Protein AF-A0A4S4D7Z2-F1 (afdb_monomer)

pLDDT: mean 71.93, std 27.04, range [23.89, 98.44]

Mean predicted aligned error: 14.58 Å

Secondary structure (DSSP, 8-state):
------PPSS----TT----SSPPPPHHHHHHHHHHHHH---HHHHT--EEEEEEEEETTEEEEEEEEEEEEEEEETTEEEEEEES-SSTT-----------PPP------------------------------PPP----------SS-SSSSSS-----------SEEEEEEEHHHHTTS-HHHHTT-EESHHHHHTT-SB-TTS-HHHHHHHHHHHTTEEEEEEES--GGGT-SS--SSPEEEE---SSGGGSPPHHHHHHHHHHHT--HHHHHHHTTTSPPPS---TTTTTHHHHS---B---------S-PPP-

Structure (mmCIF, N/CA/C/O backbone):
data_AF-A0A4S4D7Z2-F1
#
_entry.id   AF-A0A4S4D7Z2-F1
#
loop_
_atom_site.group_PDB
_atom_site.id
_atom_site.type_symbol
_atom_site.label_atom_id
_atom_site.label_alt_id
_atom_site.label_comp_id
_atom_site.label_asym_id
_atom_site.label_entity_id
_atom_site.label_seq_id
_atom_site.pdbx_PDB_ins_code
_atom_site.Cartn_x
_atom_site.Cartn_y
_atom_site.Cartn_z
_atom_site.occupancy
_atom_site.B_iso_or_equiv
_atom_site.auth_seq_id
_atom_site.auth_comp_id
_atom_site.auth_asym_id
_atom_site.auth_atom_id
_atom_site.pdbx_PDB_model_num
ATOM 1 N N . MET A 1 1 ? -48.580 28.062 13.398 1.00 34.03 1 MET A N 1
ATOM 2 C CA . MET A 1 1 ? -47.514 28.427 12.437 1.00 34.03 1 MET A CA 1
ATOM 3 C C . MET A 1 1 ? -46.536 27.268 12.370 1.00 34.03 1 MET A C 1
ATOM 5 O O . MET A 1 1 ? -46.268 26.692 13.417 1.00 34.03 1 MET A O 1
ATOM 9 N N . ALA A 1 2 ? -46.053 26.895 11.185 1.00 29.55 2 ALA A N 1
ATOM 10 C CA . ALA A 1 2 ? -44.984 25.905 11.064 1.00 29.55 2 ALA A CA 1
ATOM 11 C C . ALA A 1 2 ? -43.628 26.585 11.311 1.00 29.55 2 ALA A C 1
ATOM 13 O O . ALA A 1 2 ? -43.420 27.698 10.834 1.00 29.55 2 ALA A O 1
ATOM 14 N N . SER A 1 3 ? -42.723 25.924 12.034 1.00 30.39 3 SER A N 1
ATOM 15 C CA . SER A 1 3 ? -41.314 26.326 12.088 1.00 30.39 3 SER A CA 1
ATOM 16 C C . SER A 1 3 ? -40.544 25.485 11.075 1.00 30.39 3 SER A C 1
ATOM 18 O O . SER A 1 3 ? -40.542 24.257 11.170 1.00 30.39 3 SER A O 1
ATOM 20 N N . SER A 1 4 ? -39.951 26.127 10.072 1.00 31.89 4 SER A N 1
ATOM 21 C CA . SER A 1 4 ? -39.191 25.450 9.023 1.00 31.89 4 SER A CA 1
ATOM 22 C C . SER A 1 4 ? -37.845 24.975 9.568 1.00 31.89 4 SER A C 1
ATOM 24 O O . SER A 1 4 ? -36.960 25.791 9.830 1.00 31.89 4 SER A O 1
ATOM 26 N N . GLY A 1 5 ? -37.675 23.659 9.702 1.00 29.72 5 GLY A N 1
ATOM 27 C CA . GLY A 1 5 ? -36.360 23.062 9.917 1.00 29.72 5 GLY A CA 1
ATOM 28 C C . GLY A 1 5 ? -35.491 23.310 8.687 1.00 29.72 5 GLY A C 1
ATOM 29 O O . GLY A 1 5 ? -35.741 22.725 7.639 1.00 29.72 5 GLY A O 1
ATOM 30 N N . GLY A 1 6 ? -34.514 24.210 8.800 1.00 27.53 6 GLY A N 1
ATOM 31 C CA . GLY A 1 6 ? -33.612 24.534 7.699 1.00 27.53 6 GLY A CA 1
ATOM 32 C C . GLY A 1 6 ? -32.659 23.378 7.418 1.00 27.53 6 GLY A C 1
ATOM 33 O O . GLY A 1 6 ? -31.755 23.116 8.213 1.00 27.53 6 GLY A O 1
ATOM 34 N N . GLU A 1 7 ? -32.846 22.699 6.289 1.00 31.64 7 GLU A N 1
ATOM 35 C CA . GLU A 1 7 ? -31.867 21.744 5.776 1.00 31.64 7 GLU A CA 1
ATOM 36 C C . GLU A 1 7 ? -30.589 22.497 5.388 1.00 31.64 7 GLU A C 1
ATOM 38 O O . GLU A 1 7 ? -30.618 23.421 4.575 1.00 31.64 7 GLU A O 1
ATOM 43 N N . ILE A 1 8 ? -29.457 22.119 5.987 1.00 34.81 8 ILE A N 1
ATOM 44 C CA . ILE A 1 8 ? -28.147 22.672 5.631 1.00 34.81 8 ILE A CA 1
ATOM 45 C C . ILE A 1 8 ? -27.633 21.892 4.408 1.00 34.81 8 ILE A C 1
ATOM 47 O O . ILE A 1 8 ? -27.458 20.674 4.523 1.00 34.81 8 ILE A O 1
ATOM 51 N N . PRO A 1 9 ? -27.376 22.539 3.254 1.00 32.16 9 PRO A N 1
ATOM 52 C CA . PRO A 1 9 ? -26.865 21.848 2.072 1.00 32.16 9 PRO A CA 1
ATOM 53 C C . PRO A 1 9 ? -25.498 21.199 2.331 1.00 32.16 9 PRO A C 1
ATOM 55 O O . PRO A 1 9 ? -24.646 21.795 2.988 1.00 32.16 9 PRO A O 1
ATOM 58 N N . GLY A 1 10 ? -25.277 19.997 1.782 1.00 36.78 10 GLY A N 1
ATOM 59 C CA . GLY A 1 10 ? -23.982 19.297 1.839 1.00 36.78 10 GLY A CA 1
ATOM 60 C C . GLY A 1 10 ? -23.940 17.978 2.626 1.00 36.78 10 GLY A C 1
ATOM 61 O O . GLY A 1 10 ? -22.853 17.514 2.946 1.00 36.78 10 GLY A O 1
ATOM 62 N N . LEU A 1 11 ? -25.086 17.366 2.958 1.00 38.84 11 LEU A N 1
ATOM 63 C CA . LEU A 1 11 ? -25.153 16.069 3.666 1.00 38.84 11 LEU A CA 1
ATOM 64 C C . LEU A 1 11 ? -26.020 15.010 2.954 1.00 38.84 11 LEU A C 1
ATOM 66 O O . LEU A 1 11 ? -26.621 14.150 3.597 1.00 38.84 11 LEU A O 1
ATOM 70 N N . VAL A 1 12 ? -26.059 15.052 1.620 1.00 33.81 12 VAL A N 1
ATOM 71 C CA . VAL A 1 12 ? -26.558 13.944 0.792 1.00 33.81 12 VAL A CA 1
ATOM 72 C C . VAL A 1 12 ? -25.335 13.221 0.215 1.00 33.81 12 VAL A C 1
ATOM 74 O O . VAL A 1 12 ? -24.685 13.797 -0.655 1.00 33.81 12 VAL A O 1
ATOM 77 N N . PRO A 1 13 ? -24.980 12.012 0.691 1.00 39.81 13 PRO A N 1
ATOM 78 C CA . PRO A 1 13 ? -23.882 11.246 0.106 1.00 39.81 13 PRO A CA 1
ATOM 79 C C . PRO A 1 13 ? -24.229 10.831 -1.328 1.00 39.81 13 PRO A C 1
ATOM 81 O O . PRO A 1 13 ? -25.403 10.608 -1.649 1.00 39.81 13 PRO A O 1
ATOM 84 N N . GLU A 1 14 ? -23.218 10.718 -2.194 1.00 38.16 14 GLU A N 1
ATOM 85 C CA . GLU A 1 14 ? -23.441 10.302 -3.579 1.00 38.16 14 GLU A CA 1
ATOM 86 C C . GLU A 1 14 ? -24.080 8.909 -3.672 1.00 38.16 14 GLU A C 1
ATOM 88 O O . GLU A 1 14 ? -23.957 8.047 -2.795 1.00 38.16 14 GLU A O 1
ATOM 93 N N . LYS A 1 15 ? -24.821 8.708 -4.765 1.00 32.44 15 LYS A N 1
ATOM 94 C CA . LYS A 1 15 ? -25.828 7.655 -4.934 1.00 32.44 15 LYS A CA 1
ATOM 95 C C . LYS A 1 15 ? -25.211 6.275 -5.222 1.00 32.44 15 LYS A C 1
ATOM 97 O O . LYS A 1 15 ? -25.488 5.672 -6.257 1.00 32.44 15 LYS A O 1
ATOM 102 N N . GLY A 1 16 ? -24.401 5.770 -4.293 1.00 42.53 16 GLY A N 1
ATOM 103 C CA . GLY A 1 16 ? -23.761 4.456 -4.382 1.00 42.53 16 GLY A CA 1
ATOM 104 C C . GLY A 1 16 ? -22.995 3.987 -3.138 1.00 42.53 16 GLY A C 1
ATOM 105 O O . GLY A 1 16 ? -22.839 2.779 -2.976 1.00 42.53 16 GLY A O 1
ATOM 106 N N . GLU A 1 17 ? -22.542 4.877 -2.246 1.00 50.66 17 GLU A N 1
ATOM 107 C CA . GLU A 1 17 ? -21.678 4.464 -1.126 1.00 50.66 17 GLU A CA 1
ATOM 108 C C . GLU A 1 17 ? -22.428 3.649 -0.038 1.00 50.66 17 GLU A C 1
ATOM 110 O O . GLU A 1 17 ? -23.459 4.095 0.481 1.00 50.66 17 GLU A O 1
ATOM 115 N N . PRO A 1 18 ? -21.932 2.458 0.361 1.00 54.16 18 PRO A N 1
ATOM 116 C CA . PRO A 1 18 ? -22.644 1.543 1.255 1.00 54.16 18 PRO A CA 1
ATOM 117 C C . PRO A 1 18 ? -22.453 1.893 2.744 1.00 54.16 18 PRO A C 1
ATOM 119 O O . PRO A 1 18 ? -21.828 1.143 3.495 1.00 54.16 18 PRO A O 1
ATOM 122 N N . ILE A 1 19 ? -23.039 3.015 3.185 1.00 63.09 19 ILE A N 1
ATOM 123 C CA . ILE A 1 19 ? -22.956 3.545 4.565 1.00 63.09 19 ILE A CA 1
ATOM 124 C C . ILE A 1 19 ? -23.107 2.423 5.621 1.00 63.09 19 ILE A C 1
ATOM 126 O O . ILE A 1 19 ? -24.058 1.631 5.526 1.00 63.09 19 ILE A O 1
ATOM 130 N N . PRO A 1 20 ? -22.251 2.353 6.660 1.00 69.62 20 PRO A N 1
ATOM 131 C CA . PRO A 1 20 ? -22.362 1.354 7.726 1.00 69.62 20 PRO A CA 1
ATOM 132 C C . PRO A 1 20 ? -23.728 1.360 8.441 1.00 69.62 20 PRO A C 1
ATOM 134 O O . PRO A 1 20 ? -24.411 2.387 8.488 1.00 69.62 20 PRO A O 1
ATOM 137 N N . PRO A 1 21 ? -24.194 0.220 8.986 1.00 76.56 21 PRO A N 1
ATOM 138 C CA . PRO A 1 21 ? -25.489 0.142 9.652 1.00 76.56 21 PRO A CA 1
ATOM 139 C C . PRO A 1 21 ? -25.459 0.856 11.012 1.00 76.56 21 PRO A C 1
ATOM 141 O O . PRO A 1 21 ? -24.737 0.453 11.920 1.00 76.56 21 PRO A O 1
ATOM 144 N N . GLY A 1 22 ? -26.296 1.879 11.184 1.00 78.94 22 GLY A N 1
ATOM 145 C CA . GLY A 1 22 ? -26.400 2.624 12.438 1.00 78.94 22 GLY A CA 1
ATOM 146 C C . GLY A 1 22 ? -27.481 3.703 12.407 1.00 78.94 22 GLY A C 1
ATOM 147 O O . GLY A 1 22 ? -28.235 3.825 11.441 1.00 78.94 22 GLY A O 1
ATOM 148 N N . LYS A 1 23 ? -27.550 4.498 13.479 1.00 81.06 23 LYS A N 1
ATOM 149 C CA . LYS A 1 23 ? -28.245 5.795 13.478 1.00 81.06 23 LYS A CA 1
ATOM 150 C C . LYS A 1 23 ? -27.292 6.865 12.933 1.00 81.06 23 LYS A C 1
ATOM 152 O O . LYS A 1 23 ? -26.084 6.747 13.115 1.00 81.06 23 LYS A O 1
ATOM 157 N N . LEU A 1 24 ? -27.829 7.922 12.324 1.00 79.31 24 LEU A N 1
ATOM 158 C CA . LEU A 1 24 ? -27.039 9.111 11.978 1.00 79.31 24 LEU A CA 1
ATOM 159 C C . LEU A 1 24 ? -26.456 9.763 13.245 1.00 79.31 24 LEU A C 1
ATOM 161 O O . LEU A 1 24 ? -27.086 9.726 14.305 1.00 79.31 24 LEU A O 1
ATOM 165 N N . MET A 1 25 ? -25.276 10.384 13.131 1.00 77.69 25 MET A N 1
ATOM 166 C CA . MET A 1 25 ? -24.626 11.064 14.260 1.00 77.69 25 MET A CA 1
ATOM 167 C C . MET A 1 25 ? -25.488 12.217 14.786 1.00 77.69 25 MET A C 1
ATOM 169 O O . MET A 1 25 ? -25.824 13.133 14.026 1.00 77.69 25 MET A O 1
ATOM 173 N N . SER A 1 26 ? -25.808 12.185 16.083 1.00 85.31 26 SER A N 1
ATOM 174 C CA . SER A 1 26 ? -26.599 13.221 16.751 1.00 85.31 26 SER A CA 1
ATOM 175 C C . SER A 1 26 ? -25.852 14.555 16.820 1.00 85.31 26 SER A C 1
ATOM 177 O O . SER A 1 26 ? -24.622 14.613 16.754 1.00 85.31 26 SER A O 1
ATOM 179 N N . THR A 1 27 ? -26.596 15.648 17.000 1.00 86.00 27 THR A N 1
ATOM 180 C CA . THR A 1 27 ? -26.020 16.982 17.240 1.00 86.00 27 THR A CA 1
ATOM 181 C C . THR A 1 27 ? -25.107 16.987 18.468 1.00 86.00 27 THR A C 1
ATOM 183 O O . THR A 1 27 ? -24.053 17.612 18.438 1.00 86.00 27 THR A O 1
ATOM 186 N N . GLU A 1 28 ? -25.470 16.237 19.512 1.00 87.19 28 GLU A N 1
ATOM 187 C CA . GLU A 1 28 ? -24.668 16.052 20.727 1.00 87.19 28 GLU A CA 1
ATOM 188 C C . GLU A 1 28 ? -23.319 15.394 20.414 1.00 87.19 28 GLU A C 1
ATOM 190 O O . GLU A 1 28 ? -22.282 15.928 20.801 1.00 87.19 28 GLU A O 1
ATOM 195 N N . GLN A 1 29 ? -23.311 14.296 19.645 1.00 85.38 29 GLN A N 1
ATOM 196 C CA . GLN A 1 29 ? -22.072 13.626 19.242 1.00 85.38 29 GLN A CA 1
ATOM 197 C C . GLN A 1 29 ? -21.191 14.562 18.406 1.00 85.38 29 GLN A C 1
ATOM 199 O O . GLN A 1 29 ? -20.022 14.736 18.723 1.00 85.38 29 GLN A O 1
ATOM 204 N N . ARG A 1 30 ? -21.767 15.278 17.429 1.00 78.25 30 ARG A N 1
ATOM 205 C CA . ARG A 1 30 ? -21.035 16.276 16.623 1.00 78.25 30 ARG A CA 1
ATOM 206 C C . ARG A 1 30 ? -20.412 17.396 17.471 1.00 78.25 30 ARG A C 1
ATOM 208 O O . ARG A 1 30 ? -19.365 17.925 17.102 1.00 78.25 30 ARG A O 1
ATOM 215 N N . PHE A 1 31 ? -21.042 17.779 18.585 1.00 82.31 31 PHE A N 1
ATOM 216 C CA . PHE A 1 31 ? -20.478 18.737 19.543 1.00 82.31 31 PHE A CA 1
ATOM 217 C C . PHE A 1 31 ? -19.355 18.122 20.390 1.00 82.31 31 PHE A C 1
ATOM 219 O O . PHE A 1 31 ? -18.332 18.776 20.593 1.00 82.31 31 PHE A O 1
ATOM 226 N N . LEU A 1 32 ? -19.510 16.872 20.840 1.00 89.81 32 LEU A N 1
ATOM 227 C CA . LEU A 1 32 ? -18.465 16.130 21.554 1.00 89.81 32 LEU A CA 1
ATOM 228 C C . LEU A 1 32 ? -17.225 15.914 20.677 1.00 89.81 32 LEU A C 1
ATOM 230 O O . LEU A 1 32 ? -16.116 16.177 21.135 1.00 89.81 32 LEU A O 1
ATOM 234 N N . ASP A 1 33 ? -17.406 15.525 19.413 1.00 81.31 33 ASP A N 1
ATOM 235 C CA . ASP A 1 33 ? -16.326 15.288 18.450 1.00 81.31 33 ASP A CA 1
ATOM 236 C C . ASP A 1 33 ? -15.527 16.574 18.185 1.00 81.31 33 ASP A C 1
ATOM 238 O O . ASP A 1 33 ? -14.298 16.571 18.255 1.00 81.31 33 ASP A O 1
ATOM 242 N N . LYS A 1 34 ? -16.213 17.708 17.969 1.00 77.44 34 LYS A N 1
ATOM 243 C CA . LYS A 1 34 ? -15.566 19.026 17.835 1.00 77.44 34 LYS A CA 1
ATOM 244 C C . LYS A 1 34 ? -14.853 19.457 19.118 1.00 77.44 34 LYS A C 1
ATOM 246 O O . LYS A 1 34 ? -13.734 19.959 19.056 1.00 77.44 34 LYS A O 1
ATOM 251 N N . GLY A 1 35 ? -15.464 19.235 20.283 1.00 85.31 35 GLY A N 1
ATOM 252 C CA . GLY A 1 35 ? -14.830 19.501 21.575 1.00 85.31 35 GLY A CA 1
ATOM 253 C C . GLY A 1 35 ? -13.557 18.673 21.773 1.00 85.31 35 GLY A C 1
ATOM 254 O O . GLY A 1 35 ? -12.533 19.205 22.199 1.00 85.31 35 GLY A O 1
ATOM 255 N N . ALA A 1 36 ? -13.587 17.391 21.403 1.00 84.38 36 ALA A N 1
ATOM 256 C CA . ALA A 1 36 ? -12.422 16.517 21.418 1.00 84.38 36 ALA A CA 1
ATOM 257 C C . ALA A 1 36 ? -11.340 17.002 20.439 1.00 84.38 36 ALA A C 1
ATOM 259 O O . ALA A 1 36 ? -10.193 17.141 20.852 1.00 84.38 36 ALA A O 1
ATOM 260 N N . GLN A 1 37 ? -11.700 17.351 19.200 1.00 81.00 37 GLN A N 1
ATOM 261 C CA . GLN A 1 37 ? -10.781 17.900 18.193 1.00 81.00 37 GLN A CA 1
ATOM 262 C C . GLN A 1 37 ? -10.067 19.175 18.677 1.00 81.00 37 GLN A C 1
ATOM 264 O O . GLN A 1 37 ? -8.874 19.335 18.442 1.00 81.00 37 GLN A O 1
ATOM 269 N N . MET A 1 38 ? -10.766 20.062 19.394 1.00 79.19 38 MET A N 1
ATOM 270 C CA . MET A 1 38 ? -10.180 21.292 19.951 1.00 79.19 38 MET A CA 1
ATOM 271 C C . MET A 1 38 ? -9.305 21.061 21.197 1.00 79.19 38 MET A C 1
ATOM 273 O O . MET A 1 38 ? -8.451 21.891 21.502 1.00 79.19 38 MET A O 1
ATOM 277 N N . MET A 1 39 ? -9.516 19.969 21.942 1.00 85.50 39 MET A N 1
ATOM 278 C CA . MET A 1 39 ? -8.790 19.679 23.190 1.00 85.50 39 MET A CA 1
ATOM 279 C C . MET A 1 39 ? -7.657 18.654 23.034 1.00 85.50 39 MET A C 1
ATOM 281 O O . MET A 1 39 ? -6.723 18.642 23.840 1.00 85.50 39 MET A O 1
ATOM 285 N N . GLN A 1 40 ? -7.727 17.765 22.043 1.00 84.81 40 GLN A N 1
ATOM 286 C CA . GLN A 1 40 ? -6.771 16.678 21.854 1.00 84.81 40 GLN A CA 1
ATOM 287 C C . GLN A 1 40 ? -5.661 17.076 20.880 1.00 84.81 40 GLN A C 1
ATOM 289 O O . GLN A 1 40 ? -5.903 17.417 19.732 1.00 84.81 40 GLN A O 1
ATOM 294 N N . SER A 1 41 ? -4.406 16.947 21.316 1.00 81.69 41 SER A N 1
ATOM 295 C CA . SER A 1 41 ? -3.242 17.322 20.492 1.00 81.69 41 SER A CA 1
ATOM 296 C C . SER A 1 41 ? -2.932 16.396 19.299 1.00 81.69 41 SER A C 1
ATOM 298 O O . SER A 1 41 ? -1.989 16.689 18.571 1.00 81.69 41 SER A O 1
ATOM 300 N N . LEU A 1 42 ? -3.659 15.277 19.141 1.00 84.06 42 LEU A N 1
ATOM 301 C CA . LEU A 1 42 ? -3.599 14.287 18.040 1.00 84.06 42 LEU A CA 1
ATOM 302 C C . LEU A 1 42 ? -2.194 13.917 17.502 1.00 84.06 42 LEU A C 1
ATOM 304 O O . LEU A 1 42 ? -2.051 13.506 16.353 1.00 84.06 42 LEU A O 1
ATOM 308 N N . LYS A 1 43 ? -1.149 14.009 18.337 1.00 82.56 43 LYS A N 1
ATOM 309 C CA . LYS A 1 43 ? 0.260 13.992 17.898 1.00 82.56 43 LYS A CA 1
ATOM 310 C C . LYS A 1 43 ? 0.633 12.868 16.919 1.00 82.56 43 LYS A C 1
ATOM 312 O O . LYS A 1 43 ? 1.212 13.209 15.898 1.00 82.56 43 LYS A O 1
ATOM 317 N N . PRO A 1 44 ? 0.290 11.579 17.141 1.00 77.00 44 PRO A N 1
ATOM 318 C CA . PRO A 1 44 ? 0.681 10.512 16.213 1.00 77.00 44 PRO A CA 1
ATOM 319 C C . PRO A 1 44 ? 0.078 10.670 14.811 1.00 77.00 44 PRO A C 1
ATOM 321 O O . PRO A 1 44 ? 0.693 10.269 13.831 1.00 77.00 44 PRO A O 1
ATOM 324 N N . VAL A 1 45 ? -1.110 11.277 14.717 1.00 80.31 45 VAL A N 1
ATOM 325 C CA . VAL A 1 45 ? -1.806 11.545 13.451 1.00 80.31 45 VAL A CA 1
ATOM 326 C C . VAL A 1 45 ? -1.137 12.707 12.712 1.00 80.31 45 VAL A C 1
ATOM 328 O O . VAL A 1 45 ? -0.941 12.642 11.505 1.00 80.31 45 VAL A O 1
ATOM 331 N N . ASN A 1 46 ? -0.687 13.726 13.450 1.00 81.75 46 ASN A N 1
ATOM 332 C CA . ASN A 1 46 ? 0.059 14.864 12.903 1.00 81.75 46 ASN A CA 1
ATOM 333 C C . ASN A 1 46 ? 1.480 14.490 12.421 1.00 81.75 46 ASN A C 1
ATOM 335 O O . ASN A 1 46 ? 2.146 15.310 11.783 1.00 81.75 46 ASN A O 1
ATOM 339 N N . GLU A 1 47 ? 1.961 13.271 12.706 1.00 84.88 47 GLU A N 1
ATOM 340 C CA . GLU A 1 47 ? 3.222 12.744 12.165 1.00 84.88 47 GLU A CA 1
ATOM 341 C C . GLU A 1 47 ? 3.085 12.003 10.824 1.00 84.88 47 GLU A C 1
ATOM 343 O O . GLU A 1 47 ? 4.103 11.648 10.234 1.00 84.88 47 GLU A O 1
ATOM 348 N N . ILE A 1 48 ? 1.870 11.864 10.282 1.00 87.94 48 ILE A N 1
ATOM 349 C CA . ILE A 1 48 ? 1.657 11.470 8.882 1.00 87.94 48 ILE A CA 1
ATOM 350 C C . ILE A 1 48 ? 2.173 12.599 7.978 1.00 87.94 48 ILE A C 1
ATOM 352 O O . ILE A 1 48 ? 1.687 13.728 8.069 1.00 87.94 48 ILE A O 1
ATOM 356 N N . LYS A 1 49 ? 3.163 12.321 7.114 1.00 85.25 49 LYS A N 1
ATOM 357 C CA . LYS A 1 49 ? 3.813 13.346 6.258 1.00 85.25 49 LYS A CA 1
ATOM 358 C C . LYS A 1 49 ? 3.633 13.145 4.755 1.00 85.25 49 LYS A C 1
ATOM 360 O O . LYS A 1 49 ? 3.804 14.102 4.007 1.00 85.25 49 LYS A O 1
ATOM 365 N N . GLN A 1 50 ? 3.334 11.929 4.301 1.00 90.19 50 GLN A N 1
ATOM 366 C CA . GLN A 1 50 ? 3.197 11.611 2.877 1.00 90.19 50 GLN A CA 1
ATOM 367 C C . GLN A 1 50 ? 1.898 10.843 2.620 1.00 90.19 50 GLN A C 1
ATOM 369 O O . GLN A 1 50 ? 1.503 9.984 3.406 1.00 90.19 50 GLN A O 1
ATOM 374 N N . HIS A 1 51 ? 1.265 11.148 1.489 1.00 93.56 51 HIS A N 1
ATOM 375 C CA . HIS A 1 51 ? 0.160 10.392 0.899 1.00 93.56 51 HIS A CA 1
ATOM 376 C C . HIS A 1 51 ? 0.671 9.705 -0.366 1.00 93.56 51 HIS A C 1
ATOM 378 O O . HIS A 1 51 ? 1.356 10.340 -1.170 1.00 93.56 51 HIS A O 1
ATOM 384 N N . VAL A 1 52 ? 0.359 8.422 -0.523 1.00 95.56 52 VAL A N 1
ATOM 385 C CA . VAL A 1 52 ?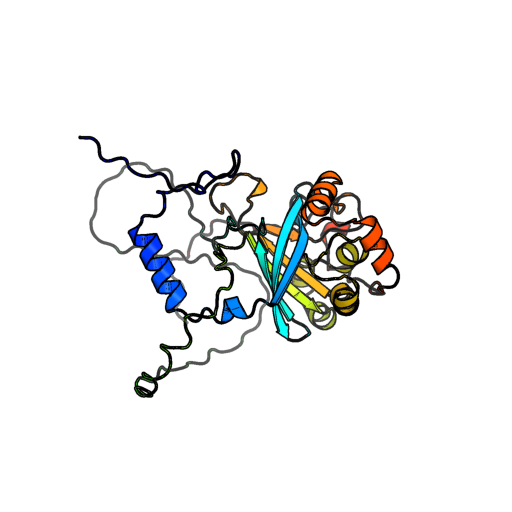 0.644 7.610 -1.712 1.00 95.56 52 VAL A CA 1
ATOM 386 C C . VAL A 1 52 ? -0.669 7.013 -2.201 1.00 95.56 52 VAL A C 1
ATOM 388 O O . VAL A 1 52 ? -1.403 6.413 -1.421 1.00 95.56 52 VAL A O 1
ATOM 391 N N . CYS A 1 53 ? -0.951 7.123 -3.494 1.00 96.19 53 CYS A N 1
ATOM 392 C CA . CYS A 1 53 ? -1.934 6.295 -4.174 1.00 96.19 53 CYS A CA 1
ATOM 393 C C . CYS A 1 53 ? -1.202 5.207 -4.965 1.00 96.19 53 CYS A C 1
ATOM 395 O O . CYS A 1 53 ? -0.324 5.510 -5.770 1.00 96.19 53 CYS A O 1
ATOM 397 N N . THR A 1 54 ? -1.616 3.958 -4.793 1.00 96.00 54 THR A N 1
ATOM 398 C CA . THR A 1 54 ? -1.259 2.842 -5.679 1.00 96.00 54 THR A CA 1
ATOM 399 C C . THR A 1 54 ? -2.445 1.875 -5.776 1.00 96.00 54 THR A C 1
ATOM 401 O O . THR A 1 54 ? -3.556 2.212 -5.353 1.00 96.00 54 THR A O 1
ATOM 404 N N . PHE A 1 55 ? -2.245 0.688 -6.335 1.00 95.56 55 PHE A N 1
ATOM 405 C CA . PHE A 1 55 ? -3.236 -0.381 -6.377 1.00 95.56 55 PHE A CA 1
ATOM 406 C C . PHE A 1 55 ? -2.772 -1.574 -5.547 1.00 95.56 55 PHE A C 1
ATOM 408 O O . PHE A 1 55 ? -1.581 -1.845 -5.485 1.00 95.56 55 PHE A O 1
ATOM 415 N N . ALA A 1 56 ? -3.705 -2.330 -4.976 1.00 94.50 56 ALA A N 1
ATOM 416 C CA . ALA A 1 56 ? -3.403 -3.563 -4.257 1.00 94.50 56 ALA A CA 1
ATOM 417 C C . ALA A 1 56 ? -4.273 -4.724 -4.751 1.00 94.50 56 ALA A C 1
ATOM 419 O O . ALA A 1 56 ? -5.460 -4.554 -5.047 1.00 94.50 56 ALA A O 1
ATOM 420 N N . LEU A 1 57 ? -3.677 -5.914 -4.822 1.00 93.44 57 LEU A N 1
ATOM 421 C CA . LEU A 1 57 ? -4.315 -7.152 -5.256 1.00 93.44 57 LEU A CA 1
ATOM 422 C C . LEU A 1 57 ? -4.522 -8.082 -4.058 1.00 93.44 57 LEU A C 1
ATOM 424 O O . LEU A 1 57 ? -3.631 -8.231 -3.220 1.00 93.44 57 LEU A O 1
ATOM 428 N N . TYR A 1 58 ? -5.670 -8.753 -3.980 1.00 91.50 58 TYR A N 1
ATOM 429 C CA . TYR A 1 58 ? -5.895 -9.759 -2.940 1.00 91.50 58 TYR A CA 1
ATOM 430 C C . TYR A 1 58 ? -5.038 -10.996 -3.204 1.00 91.50 58 TYR A C 1
ATOM 432 O O . TYR A 1 58 ? -5.177 -11.648 -4.236 1.00 91.50 58 TYR A O 1
ATOM 440 N N . SER A 1 59 ? -4.175 -11.372 -2.261 1.00 90.44 59 SER A N 1
ATOM 441 C CA . SER A 1 59 ? -3.241 -12.489 -2.468 1.00 90.44 59 SER A CA 1
ATOM 442 C C . SER A 1 59 ? -3.941 -13.845 -2.676 1.00 90.44 59 SER A C 1
ATOM 444 O O . SER A 1 59 ? -3.401 -14.724 -3.350 1.00 90.44 59 SER A O 1
ATOM 446 N N . GLN A 1 60 ? -5.166 -14.009 -2.161 1.00 86.50 60 GLN A N 1
ATOM 447 C CA . GLN A 1 60 ? -6.015 -15.181 -2.396 1.00 86.50 60 GLN A CA 1
ATOM 448 C C . GLN A 1 60 ? -6.775 -15.168 -3.736 1.00 86.50 60 GLN A C 1
ATOM 450 O O . GLN A 1 60 ? -7.240 -16.217 -4.178 1.00 86.50 60 GLN A O 1
ATOM 455 N N . ASP A 1 61 ? -6.942 -13.994 -4.349 1.00 89.25 61 ASP A N 1
ATOM 456 C CA . ASP A 1 61 ? -7.718 -13.768 -5.571 1.00 89.25 61 ASP A CA 1
ATOM 457 C C . ASP A 1 61 ? -7.208 -12.502 -6.274 1.00 89.25 61 ASP A C 1
ATOM 459 O O . ASP A 1 61 ? -7.753 -11.407 -6.129 1.00 89.25 61 ASP A O 1
ATOM 463 N N . LEU A 1 62 ? -6.150 -12.672 -7.065 1.00 88.94 62 LEU A N 1
ATOM 464 C CA . LEU A 1 62 ? -5.474 -11.587 -7.782 1.00 88.94 62 LEU A CA 1
ATOM 465 C C . LEU A 1 62 ? -6.364 -10.928 -8.856 1.00 88.94 62 LEU A C 1
ATOM 467 O O . LEU A 1 62 ? -5.992 -9.908 -9.437 1.00 88.94 62 LEU A O 1
ATOM 471 N N . THR A 1 63 ? -7.556 -11.477 -9.128 1.00 88.56 63 THR A N 1
ATOM 472 C CA . THR A 1 63 ? -8.534 -10.810 -9.995 1.00 88.56 63 THR A CA 1
ATOM 473 C C . THR A 1 63 ? -9.192 -9.623 -9.293 1.00 88.56 63 THR A C 1
ATOM 475 O O . THR A 1 63 ? -9.612 -8.687 -9.979 1.00 88.56 63 THR A O 1
ATOM 478 N N . ARG A 1 64 ? -9.253 -9.621 -7.953 1.00 90.50 64 ARG A N 1
ATOM 479 C CA . ARG A 1 64 ? -9.744 -8.506 -7.137 1.00 90.50 64 ARG A CA 1
ATOM 480 C C . ARG A 1 64 ? -8.613 -7.510 -6.895 1.00 90.50 64 ARG A C 1
ATOM 482 O O . ARG A 1 64 ? -7.594 -7.837 -6.287 1.00 90.50 64 ARG A O 1
ATOM 489 N N . GLN A 1 65 ? -8.820 -6.293 -7.383 1.00 91.50 65 GLN A N 1
ATOM 490 C CA . GLN A 1 65 ? -7.851 -5.200 -7.380 1.00 91.50 65 GLN A CA 1
ATOM 491 C C . GLN A 1 65 ? -8.552 -3.933 -6.885 1.00 91.50 65 GLN A C 1
ATOM 493 O O . GLN A 1 65 ? -9.675 -3.661 -7.315 1.00 91.50 65 GLN A O 1
ATOM 498 N N . ILE A 1 66 ? -7.905 -3.173 -6.004 1.00 90.81 66 ILE A N 1
ATOM 499 C CA . ILE A 1 66 ? -8.443 -1.936 -5.421 1.00 90.81 66 ILE A CA 1
ATOM 500 C C . ILE A 1 66 ? -7.442 -0.783 -5.550 1.00 90.81 66 ILE A C 1
ATOM 502 O O . ILE A 1 66 ? -6.237 -1.003 -5.484 1.00 90.81 66 ILE A O 1
ATOM 506 N N . GLU A 1 67 ? -7.947 0.438 -5.744 1.00 92.31 67 GLU A N 1
ATOM 507 C CA . GLU A 1 67 ? -7.197 1.691 -5.541 1.00 92.31 67 GLU A CA 1
ATOM 508 C C . GLU A 1 67 ? -6.967 1.856 -4.027 1.00 92.31 67 GLU A C 1
ATOM 510 O O . GLU A 1 67 ? -7.849 1.524 -3.234 1.00 92.31 67 GLU A O 1
ATOM 515 N N . THR A 1 68 ? -5.773 2.286 -3.613 1.00 92.19 68 THR A N 1
ATOM 516 C CA . THR A 1 68 ? -5.362 2.277 -2.198 1.00 92.19 68 THR A CA 1
ATOM 517 C C . THR A 1 68 ? -4.525 3.491 -1.833 1.00 92.19 68 THR A C 1
ATOM 519 O O . THR A 1 68 ? -3.519 3.799 -2.478 1.00 92.19 68 THR A O 1
ATOM 522 N N . HIS A 1 69 ? -4.938 4.164 -0.763 1.00 93.25 69 HIS A N 1
ATOM 523 C CA . HIS A 1 69 ? -4.371 5.423 -0.302 1.00 93.25 69 HIS A CA 1
ATOM 524 C C . HIS A 1 69 ? -3.613 5.210 1.005 1.00 93.25 69 HIS A C 1
ATOM 526 O O . HIS A 1 69 ? -4.205 5.066 2.073 1.00 93.25 69 HIS A O 1
ATOM 532 N N . HIS A 1 70 ? -2.292 5.164 0.911 1.00 93.75 70 HIS A N 1
ATOM 533 C CA . HIS A 1 70 ? -1.395 4.950 2.033 1.00 93.75 70 HIS A CA 1
ATOM 534 C C . HIS A 1 70 ? -1.021 6.313 2.622 1.00 93.75 70 HIS A C 1
ATOM 536 O O . HIS A 1 70 ? -0.589 7.219 1.906 1.00 93.75 70 HIS A O 1
ATOM 542 N N . TYR A 1 71 ? -1.186 6.458 3.933 1.00 92.56 71 TYR A N 1
ATOM 543 C CA . TYR A 1 71 ? -0.806 7.642 4.696 1.00 92.56 71 TYR A CA 1
ATOM 544 C C . TYR A 1 71 ? 0.356 7.270 5.616 1.00 92.56 71 TYR A C 1
ATOM 546 O O . TYR A 1 71 ? 0.202 6.467 6.540 1.00 92.56 71 TYR A O 1
ATOM 554 N N . LEU A 1 72 ? 1.535 7.800 5.286 1.00 92.25 72 LEU A N 1
ATOM 555 C CA . LEU A 1 72 ? 2.836 7.309 5.734 1.00 92.25 72 LEU A CA 1
ATOM 556 C C . LEU A 1 72 ? 3.370 8.112 6.926 1.00 92.25 72 LEU A C 1
ATOM 558 O O . LEU A 1 72 ? 3.512 9.339 6.854 1.00 92.25 72 LEU A O 1
ATOM 562 N N . THR 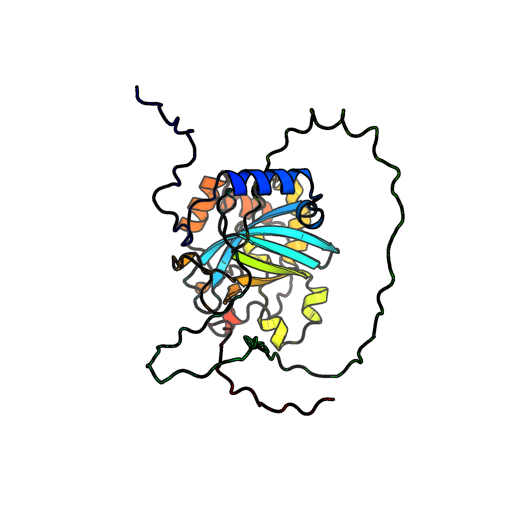A 1 73 ? 3.800 7.384 7.957 1.00 91.12 73 THR A N 1
ATOM 563 C CA . THR A 1 73 ? 4.657 7.878 9.040 1.00 91.12 73 THR A CA 1
ATOM 564 C C . THR A 1 73 ? 5.981 7.111 9.007 1.00 91.12 73 THR A C 1
ATOM 566 O O . THR A 1 73 ? 6.025 5.907 9.270 1.00 91.12 73 THR A O 1
ATOM 569 N N . ARG A 1 74 ? 7.084 7.797 8.685 1.00 92.38 74 ARG A N 1
ATOM 570 C CA . ARG A 1 74 ? 8.437 7.214 8.700 1.00 92.38 74 ARG A CA 1
ATOM 571 C C . ARG A 1 74 ? 8.957 7.155 10.136 1.00 92.38 74 ARG A C 1
ATOM 573 O O . ARG A 1 74 ? 9.065 8.191 10.785 1.00 92.38 74 ARG A O 1
ATOM 580 N N . LEU A 1 75 ? 9.285 5.960 10.630 1.00 92.00 75 LEU A N 1
ATOM 581 C CA . LEU A 1 75 ? 9.800 5.767 11.994 1.00 92.00 75 LEU A CA 1
ATOM 582 C C . LEU A 1 75 ? 11.333 5.853 12.050 1.00 92.00 75 LEU A C 1
ATOM 584 O O . LEU A 1 75 ? 11.897 6.290 13.050 1.00 92.00 75 LEU A O 1
ATOM 588 N N . ASN A 1 76 ? 12.004 5.436 10.977 1.00 93.62 76 ASN A N 1
ATOM 589 C CA . ASN A 1 76 ? 13.430 5.622 10.698 1.00 93.62 76 ASN A CA 1
ATOM 590 C C . ASN A 1 76 ? 13.661 5.407 9.185 1.00 93.62 76 ASN A C 1
ATOM 592 O O . ASN A 1 76 ? 12.698 5.163 8.461 1.00 93.62 76 ASN A O 1
ATOM 596 N N . GLN A 1 77 ? 14.898 5.497 8.682 1.00 92.38 77 GLN A N 1
ATOM 597 C CA . GLN A 1 77 ? 15.148 5.354 7.235 1.00 92.38 77 GLN A CA 1
ATOM 598 C C . GLN A 1 77 ? 14.812 3.973 6.655 1.00 92.38 77 GLN A C 1
ATOM 600 O O . GLN A 1 77 ? 14.582 3.865 5.458 1.00 92.38 77 GLN A O 1
ATOM 605 N N . ASP A 1 78 ? 14.744 2.942 7.493 1.00 96.25 78 ASP A N 1
ATOM 606 C CA . ASP A 1 78 ? 14.514 1.559 7.085 1.00 96.25 78 ASP A CA 1
ATOM 607 C C . ASP A 1 78 ? 13.105 1.050 7.420 1.00 96.25 78 ASP A C 1
ATOM 609 O O . ASP A 1 78 ? 12.819 -0.128 7.207 1.00 96.25 78 ASP A O 1
ATOM 613 N N . PHE A 1 79 ? 12.233 1.899 7.981 1.00 96.62 79 PHE A N 1
ATOM 614 C CA . PHE A 1 79 ? 10.900 1.497 8.427 1.00 96.62 79 PHE A CA 1
ATOM 615 C C . PHE A 1 79 ? 9.868 2.626 8.306 1.00 96.62 79 PHE A C 1
ATOM 617 O O . PHE A 1 79 ? 9.953 3.657 8.987 1.00 96.62 79 PHE A O 1
ATOM 624 N N . ILE A 1 80 ? 8.831 2.382 7.506 1.00 96.75 80 ILE A N 1
ATOM 625 C CA . ILE A 1 80 ? 7.652 3.242 7.358 1.00 96.75 80 ILE A CA 1
ATOM 626 C C . ILE A 1 80 ? 6.417 2.446 7.791 1.00 96.75 80 ILE A C 1
ATOM 628 O O . ILE A 1 80 ? 6.289 1.260 7.485 1.00 96.75 80 ILE A O 1
ATOM 632 N N . GLN A 1 81 ? 5.499 3.102 8.500 1.00 93.25 81 GLN A N 1
ATOM 633 C CA . GLN A 1 81 ? 4.180 2.559 8.809 1.00 93.25 81 GLN A CA 1
ATOM 634 C C . GLN A 1 81 ? 3.106 3.340 8.048 1.00 93.25 81 GLN A C 1
ATOM 636 O O . GLN A 1 81 ? 3.086 4.572 8.079 1.00 93.25 81 GLN A O 1
ATOM 641 N N . CYS A 1 82 ? 2.201 2.613 7.398 1.00 93.44 82 CYS A N 1
ATOM 642 C CA . CYS A 1 82 ? 1.150 3.148 6.542 1.00 93.44 82 CYS A CA 1
ATOM 643 C C . CYS A 1 82 ? -0.231 2.838 7.136 1.00 93.44 82 CYS A C 1
ATOM 645 O O . CYS A 1 82 ? -0.576 1.672 7.348 1.00 93.44 82 CYS A O 1
ATOM 647 N N . ALA A 1 83 ? -1.063 3.861 7.333 1.00 91.44 83 ALA A N 1
ATOM 648 C CA . ALA A 1 83 ? -2.510 3.670 7.440 1.00 91.44 83 ALA A CA 1
ATOM 649 C C . ALA A 1 83 ? -3.099 3.684 6.019 1.00 91.44 83 ALA A C 1
ATOM 651 O O . ALA A 1 83 ? -2.925 4.668 5.303 1.00 91.44 83 ALA A O 1
ATOM 652 N N . VAL A 1 84 ? -3.750 2.599 5.591 1.00 89.38 84 VAL A N 1
ATOM 653 C CA . VAL A 1 84 ? -4.151 2.373 4.186 1.00 89.38 84 VAL A CA 1
ATOM 654 C C . VAL A 1 84 ? -5.659 2.489 4.019 1.00 89.38 84 VAL A C 1
ATOM 656 O O . VAL A 1 84 ? -6.378 1.783 4.712 1.00 89.38 84 VAL A O 1
ATOM 659 N N . TYR A 1 85 ? -6.149 3.338 3.118 1.00 85.88 85 TYR A N 1
ATOM 660 C CA . TYR A 1 85 ? -7.564 3.687 2.925 1.00 85.88 85 TYR A CA 1
ATOM 661 C C . TYR A 1 85 ? -8.055 3.286 1.525 1.00 85.88 85 TYR A C 1
ATOM 663 O O . TYR A 1 85 ? -7.256 3.155 0.598 1.00 85.88 85 TYR A O 1
ATOM 671 N N . ASP A 1 86 ? -9.369 3.116 1.365 1.00 81.44 86 ASP A N 1
ATOM 672 C CA . ASP A 1 86 ? -10.036 2.805 0.089 1.00 81.44 86 ASP A CA 1
ATOM 673 C C . ASP A 1 86 ? -10.387 4.045 -0.755 1.00 81.44 86 ASP A C 1
ATOM 675 O O . ASP A 1 86 ? -10.655 3.937 -1.950 1.00 81.44 86 ASP A O 1
ATOM 679 N N . THR A 1 87 ? -10.376 5.223 -0.133 1.00 79.44 87 THR A N 1
ATOM 680 C CA . THR A 1 87 ? -10.523 6.537 -0.769 1.00 79.44 87 THR A CA 1
ATOM 681 C C . THR A 1 87 ? -9.657 7.566 -0.033 1.00 79.44 87 THR A C 1
ATOM 683 O O . THR A 1 87 ? -9.293 7.358 1.125 1.00 79.44 87 THR A O 1
ATOM 686 N N . ASP A 1 88 ? -9.303 8.659 -0.703 1.00 78.12 88 ASP A N 1
ATOM 687 C CA . ASP A 1 88 ? -8.686 9.859 -0.122 1.00 78.12 88 ASP A CA 1
ATOM 688 C C . ASP A 1 88 ? -9.701 10.989 0.137 1.00 78.12 88 ASP A C 1
ATOM 690 O O . ASP A 1 88 ? -9.330 12.061 0.618 1.00 78.12 88 ASP A O 1
ATOM 694 N N . ASP A 1 89 ? -10.986 10.744 -0.141 1.00 73.25 89 ASP A N 1
ATOM 695 C CA . ASP A 1 89 ? -12.090 11.590 0.311 1.00 73.25 89 ASP A CA 1
ATOM 696 C C . ASP A 1 89 ? -12.374 11.383 1.814 1.00 73.25 89 ASP A C 1
ATOM 698 O O . ASP A 1 89 ? -12.076 10.355 2.424 1.00 73.25 89 ASP A O 1
ATOM 702 N N . SER A 1 90 ? -13.041 12.369 2.396 1.00 62.38 90 SER A N 1
ATOM 703 C CA . SER A 1 90 ? -13.570 12.495 3.754 1.00 62.38 90 SER A CA 1
ATOM 704 C C . SER A 1 90 ? -14.543 11.394 4.234 1.00 62.38 90 SER A C 1
ATOM 706 O O . SER A 1 90 ? -15.247 11.602 5.226 1.00 62.38 90 SER A O 1
ATOM 708 N N . HIS A 1 91 ? -14.633 10.243 3.555 1.00 58.78 91 HIS A N 1
ATOM 709 C CA . HIS A 1 91 ? -15.650 9.192 3.757 1.00 58.78 91 HIS A CA 1
ATOM 710 C C . HIS A 1 91 ? -15.079 7.756 3.954 1.00 58.78 91 HIS A C 1
ATOM 712 O O . HIS A 1 91 ? -15.826 6.783 3.832 1.00 58.78 91 HIS A O 1
ATOM 718 N N . GLY A 1 92 ? -13.787 7.602 4.288 1.00 49.16 92 GLY A N 1
ATOM 719 C CA . GLY A 1 92 ? -13.092 6.309 4.512 1.00 49.16 92 GLY A CA 1
ATOM 720 C C . GLY A 1 92 ? -13.594 5.393 5.664 1.00 49.16 92 GLY A C 1
ATOM 721 O O . GLY A 1 92 ? -14.478 5.756 6.447 1.00 49.16 92 GLY A O 1
ATOM 722 N N . ARG A 1 93 ? -13.062 4.151 5.712 1.00 51.59 93 ARG A N 1
ATOM 723 C CA . ARG A 1 93 ? -13.512 2.911 6.425 1.00 51.59 93 ARG A CA 1
ATOM 724 C C . ARG A 1 93 ? -12.280 1.963 6.643 1.00 51.59 93 ARG A C 1
ATOM 726 O O . ARG A 1 93 ? -11.651 1.727 5.622 1.00 51.59 93 ARG A O 1
ATOM 733 N N . LEU A 1 94 ? -11.752 1.280 7.702 1.00 46.19 94 LEU A N 1
ATOM 734 C CA . LEU A 1 94 ? -11.727 0.890 9.165 1.00 46.19 94 LEU A CA 1
ATOM 735 C C . LEU A 1 94 ? -12.977 0.478 9.956 1.00 46.19 94 LEU A C 1
ATOM 737 O O . LEU A 1 94 ? -13.867 1.277 10.219 1.00 46.19 94 LEU A O 1
ATOM 741 N N . ILE A 1 95 ? -12.867 -0.694 10.599 1.00 41.22 95 ILE A N 1
ATOM 742 C CA . ILE A 1 95 ? -12.326 -0.733 11.973 1.00 41.22 95 ILE A CA 1
ATOM 743 C C . ILE A 1 95 ? -11.318 -1.899 12.135 1.00 41.22 95 ILE A C 1
ATOM 745 O O . ILE A 1 95 ? -11.175 -2.737 11.243 1.00 41.22 95 ILE A O 1
ATOM 749 N N . GLU A 1 96 ? -10.549 -1.879 13.227 1.00 31.27 96 GLU A N 1
ATOM 750 C CA . GLU A 1 96 ? -9.727 -2.981 13.756 1.00 31.27 96 GLU A CA 1
ATOM 751 C C . GLU A 1 96 ? -10.480 -4.334 13.789 1.00 31.27 96 GLU A C 1
ATOM 753 O O . GLU A 1 96 ? -11.710 -4.389 13.811 1.00 31.27 96 GLU A O 1
ATOM 758 N N . THR A 1 97 ? -9.757 -5.458 13.813 1.00 26.27 97 THR A N 1
ATOM 759 C CA . THR A 1 97 ? -10.366 -6.799 13.804 1.00 26.27 97 THR A CA 1
ATOM 760 C C . THR A 1 97 ? -11.310 -7.041 14.985 1.00 26.27 97 THR A C 1
ATOM 762 O O . THR A 1 97 ? -10.863 -7.133 16.130 1.00 26.27 97 THR A O 1
ATOM 765 N N . ARG A 1 98 ? -12.597 -7.295 14.710 1.00 25.41 98 ARG A N 1
ATOM 766 C CA . ARG A 1 98 ? -13.534 -7.837 15.704 1.00 25.41 98 ARG A CA 1
ATOM 767 C C . ARG A 1 98 ? -14.378 -8.969 15.119 1.00 25.41 98 ARG A C 1
ATOM 769 O O . ARG A 1 98 ? -15.355 -8.738 14.415 1.00 25.41 98 ARG A O 1
ATOM 776 N N . GLY A 1 99 ? -13.988 -10.207 15.413 1.00 29.92 99 GLY A N 1
ATOM 777 C CA . GLY A 1 99 ? -14.737 -11.393 15.002 1.00 29.92 99 GLY A CA 1
ATOM 778 C C . GLY A 1 99 ? -15.879 -11.717 15.967 1.00 29.92 99 GLY A C 1
ATOM 779 O O . GLY A 1 99 ? -15.627 -11.990 17.137 1.00 29.92 99 GLY A O 1
ATOM 780 N N . GLU A 1 100 ? -17.116 -11.768 15.468 1.00 29.55 100 GLU A N 1
ATOM 781 C CA . GLU A 1 100 ? -18.257 -12.370 16.171 1.00 29.55 100 GLU A CA 1
ATOM 782 C C . GLU A 1 100 ? -18.878 -13.502 15.339 1.00 29.55 100 GLU A C 1
ATOM 784 O O . GLU A 1 100 ? -19.370 -13.301 14.226 1.00 29.55 100 GLU A O 1
ATOM 789 N N . GLY A 1 101 ? -18.879 -14.716 15.896 1.00 29.98 101 GLY A N 1
ATOM 790 C CA . GLY A 1 101 ? -19.547 -15.874 15.306 1.00 29.98 101 GLY A CA 1
ATOM 791 C C . GLY A 1 101 ? -21.045 -15.883 15.622 1.00 29.98 101 GLY A C 1
ATOM 792 O O . GLY A 1 101 ? -21.443 -15.898 16.786 1.00 29.98 101 GLY A O 1
ATOM 793 N N . ARG A 1 102 ? -21.904 -15.927 14.596 1.00 29.97 102 ARG A N 1
ATOM 794 C CA . ARG A 1 102 ? -23.367 -15.981 14.774 1.00 29.97 102 ARG A CA 1
ATOM 795 C C . ARG A 1 102 ? -23.846 -17.353 15.266 1.00 29.97 102 ARG A C 1
ATOM 797 O O . ARG A 1 102 ? -24.093 -18.253 14.464 1.00 29.97 102 ARG A O 1
ATOM 804 N N . GLY A 1 103 ? -24.080 -17.488 16.570 1.00 29.69 103 GLY A N 1
ATOM 805 C CA . GLY A 1 103 ? -24.791 -18.638 17.137 1.00 29.69 103 GLY A CA 1
ATOM 806 C C . GLY A 1 103 ? -26.280 -18.658 16.754 1.00 29.69 103 GLY A C 1
ATOM 807 O O . GLY A 1 103 ? -27.013 -17.711 17.035 1.00 29.69 103 GLY A O 1
ATOM 808 N N . ARG A 1 104 ? -26.763 -19.751 16.142 1.00 31.31 104 ARG A N 1
ATOM 809 C CA . ARG A 1 104 ? -28.208 -20.007 15.968 1.00 31.31 104 ARG A CA 1
ATOM 810 C C . ARG A 1 104 ? -28.779 -20.616 17.253 1.00 31.31 104 ARG A C 1
ATOM 812 O O . ARG A 1 104 ? -28.379 -21.707 17.642 1.00 31.31 104 ARG A O 1
ATOM 819 N N . GLY A 1 105 ? -29.723 -19.932 17.895 1.00 27.20 105 GLY A N 1
ATOM 820 C CA . GLY A 1 105 ? -30.279 -20.364 19.182 1.00 27.20 105 GLY A CA 1
ATOM 821 C C . GLY A 1 105 ? -31.336 -21.477 19.107 1.00 27.20 105 GLY A C 1
ATOM 822 O O . GLY A 1 105 ? -32.111 -21.572 18.154 1.00 27.20 105 GLY A O 1
ATOM 823 N N . ARG A 1 106 ? -31.437 -22.255 20.192 1.00 30.92 106 ARG A N 1
ATOM 824 C CA . ARG A 1 106 ? -32.641 -22.997 20.613 1.00 30.92 106 ARG A CA 1
ATOM 825 C C . ARG A 1 106 ? -32.898 -22.711 22.102 1.00 30.92 106 ARG A C 1
ATOM 827 O O . ARG A 1 106 ? -31.961 -22.454 22.848 1.00 30.92 106 ARG A O 1
ATOM 834 N N . ARG A 1 107 ? -34.170 -22.688 22.516 1.00 32.97 107 ARG A N 1
ATOM 835 C CA . ARG A 1 107 ? -34.606 -22.311 23.880 1.00 32.97 107 ARG A CA 1
ATOM 836 C C . ARG A 1 107 ? -34.368 -23.442 24.891 1.00 32.97 107 ARG A C 1
ATOM 838 O O . ARG A 1 107 ? -34.668 -24.587 24.568 1.00 32.97 107 ARG A O 1
ATOM 845 N N . GLY A 1 108 ? -33.982 -23.112 26.130 1.00 27.81 108 GLY A N 1
ATOM 846 C CA . GLY A 1 108 ? -33.910 -24.090 27.227 1.00 27.81 108 GLY A CA 1
ATOM 847 C C . GLY A 1 108 ? -33.600 -23.508 28.616 1.00 27.81 108 GLY A C 1
ATOM 848 O O . GLY A 1 108 ? -32.448 -23.513 29.017 1.00 27.81 108 GLY A O 1
ATOM 849 N N . ARG A 1 109 ? -34.651 -23.109 29.358 1.00 29.12 109 ARG A N 1
ATOM 850 C CA . ARG A 1 109 ? -34.661 -22.683 30.786 1.00 29.12 109 ARG A CA 1
ATOM 851 C C . ARG A 1 109 ? -33.813 -21.454 31.186 1.00 29.12 109 ARG A C 1
ATOM 853 O O . ARG A 1 109 ? -33.044 -20.910 30.404 1.00 29.12 109 ARG A O 1
ATOM 860 N N . LYS A 1 110 ? -34.096 -20.965 32.402 1.00 33.34 110 LYS A N 1
ATOM 861 C CA . LYS A 1 110 ? -33.367 -19.918 33.133 1.00 33.34 110 LYS A CA 1
ATOM 862 C C . LYS A 1 110 ? -32.500 -20.578 34.207 1.00 33.34 110 LYS A C 1
ATOM 864 O O . LYS A 1 110 ? -32.993 -21.494 34.857 1.00 33.34 110 LYS A O 1
ATOM 869 N N . GLU A 1 111 ? -31.337 -20.001 34.464 1.00 29.06 111 GLU A N 1
ATOM 870 C CA . GLU A 1 111 ? -30.652 -19.984 35.764 1.00 29.06 111 GLU A CA 1
ATOM 871 C C . GLU A 1 111 ? -29.922 -18.631 35.880 1.00 29.06 111 GLU A C 1
ATOM 873 O O . GLU A 1 111 ? -29.801 -17.913 34.880 1.00 29.06 111 GLU A O 1
ATOM 878 N N . GLU A 1 112 ? -29.551 -18.216 37.092 1.00 28.97 112 GLU A N 1
ATOM 879 C CA . GLU A 1 112 ? -29.121 -16.841 37.391 1.00 28.97 112 GLU A CA 1
ATOM 880 C C . GLU A 1 112 ? -27.620 -16.740 37.699 1.00 28.97 112 GLU A C 1
ATOM 882 O O . GLU A 1 112 ? -27.058 -17.602 38.368 1.00 28.97 112 GLU A O 1
ATOM 887 N N . GLY A 1 113 ? -27.002 -15.623 37.296 1.00 26.17 113 GLY A N 1
ATOM 888 C CA . GLY A 1 113 ? -25.657 -15.228 37.728 1.00 26.17 113 GLY A CA 1
ATOM 889 C C . GLY A 1 113 ? -24.504 -15.759 36.866 1.00 26.17 113 GLY A C 1
ATOM 890 O O . GLY A 1 113 ? -24.429 -16.934 36.529 1.00 26.17 113 GLY A O 1
ATOM 891 N N . GLY A 1 114 ? -23.570 -14.866 36.527 1.00 24.05 114 GLY A N 1
ATOM 892 C CA . GLY A 1 114 ? -22.370 -15.177 35.744 1.00 24.05 114 GLY A CA 1
ATOM 893 C C . GLY A 1 114 ? -21.949 -13.993 34.874 1.00 24.05 114 GLY A C 1
ATOM 894 O O . GLY A 1 114 ? -22.775 -13.415 34.171 1.00 24.05 114 GLY A O 1
ATOM 895 N N . GLY A 1 115 ? -20.678 -13.591 34.952 1.00 24.20 115 GLY A N 1
ATOM 896 C CA . GLY A 1 115 ? -20.135 -12.502 34.135 1.00 24.20 115 GLY A CA 1
ATOM 897 C C . GLY A 1 115 ? -19.821 -12.942 32.702 1.00 24.20 115 GLY A C 1
ATOM 898 O O . GLY A 1 115 ? -19.566 -14.116 32.448 1.00 24.20 115 GLY A O 1
ATOM 899 N N . CYS A 1 116 ? -19.803 -11.994 31.764 1.00 23.89 116 CYS A N 1
ATOM 900 C CA . CYS A 1 116 ? -19.431 -12.260 30.374 1.00 23.89 116 CYS A CA 1
ATOM 901 C C . CYS A 1 116 ? -17.931 -12.592 30.258 1.00 23.89 116 CYS A C 1
ATOM 903 O O . CYS A 1 116 ? -17.094 -11.694 30.348 1.00 23.89 116 CYS A O 1
ATOM 905 N N . GLU A 1 117 ? -17.586 -13.858 30.019 1.00 25.72 117 GLU A N 1
ATOM 906 C CA . GLU A 1 117 ? -16.207 -14.259 29.714 1.00 25.72 117 GLU A CA 1
ATOM 907 C C . GLU A 1 117 ? -15.780 -13.756 28.323 1.00 25.72 117 GLU A C 1
ATOM 909 O O . GLU A 1 117 ? -16.442 -14.022 27.318 1.00 25.72 117 GLU A O 1
ATOM 914 N N . LEU A 1 118 ? -14.646 -13.048 28.243 1.00 27.14 118 LEU A N 1
ATOM 915 C CA . LEU A 1 118 ? -14.022 -12.702 26.964 1.00 27.14 118 LEU A CA 1
ATOM 916 C C . LEU A 1 118 ? -13.206 -13.894 26.446 1.00 27.14 118 LEU A C 1
ATOM 918 O O . LEU A 1 118 ? -12.167 -14.234 27.009 1.00 27.14 118 LEU A O 1
ATOM 922 N N . ALA A 1 119 ? -13.626 -14.479 25.325 1.00 24.94 119 ALA A N 1
ATOM 923 C CA . ALA A 1 119 ? -12.811 -15.443 24.593 1.00 24.94 119 ALA A CA 1
ATOM 924 C C . ALA A 1 119 ? -11.658 -14.726 23.862 1.00 24.94 119 ALA A C 1
ATOM 926 O O . ALA A 1 119 ? -11.886 -13.942 22.939 1.00 24.94 119 ALA A O 1
ATOM 927 N N . ILE A 1 120 ? -10.413 -15.003 24.258 1.00 27.16 120 ILE A N 1
ATOM 928 C CA . ILE A 1 120 ? -9.212 -14.460 23.608 1.00 27.16 120 ILE A CA 1
ATOM 929 C C . ILE A 1 120 ? -8.811 -15.371 22.441 1.00 27.16 120 ILE A C 1
ATOM 931 O O . ILE A 1 120 ? -8.384 -16.508 22.644 1.00 27.16 120 ILE A O 1
ATOM 935 N N . ALA A 1 121 ? -8.904 -14.861 21.211 1.00 26.48 121 ALA A N 1
ATOM 936 C CA . ALA A 1 121 ? -8.432 -15.558 20.017 1.00 26.48 121 ALA A CA 1
ATOM 937 C C . ALA A 1 121 ? -6.894 -15.510 19.928 1.00 26.48 121 ALA A C 1
ATOM 939 O O . ALA A 1 121 ? -6.305 -14.492 19.567 1.00 26.48 121 ALA A O 1
ATOM 940 N N . ALA A 1 122 ? -6.233 -16.620 20.261 1.00 26.86 122 ALA A N 1
ATOM 941 C CA . ALA A 1 122 ? -4.777 -16.734 20.210 1.00 26.86 122 ALA A CA 1
ATOM 942 C C . ALA A 1 122 ? -4.284 -17.157 18.813 1.00 26.86 122 ALA A C 1
ATOM 944 O O . ALA A 1 122 ? -4.214 -18.348 18.504 1.00 26.86 122 ALA A O 1
ATOM 945 N N . TYR A 1 123 ? -3.891 -16.188 17.982 1.00 27.44 123 TYR A N 1
ATOM 946 C CA . TYR A 1 123 ? -3.195 -16.462 16.720 1.00 27.44 123 TYR A CA 1
ATOM 947 C C . TYR A 1 123 ? -1.837 -17.136 16.981 1.00 27.44 123 TYR A C 1
ATOM 949 O O . TYR A 1 123 ? -1.017 -16.628 17.747 1.00 27.44 123 TYR A O 1
ATOM 957 N N . ARG A 1 124 ? -1.574 -18.273 16.324 1.00 25.75 124 ARG A N 1
ATOM 958 C CA . ARG A 1 124 ? -0.278 -18.968 16.367 1.00 25.75 124 ARG A CA 1
ATOM 959 C C . ARG A 1 124 ? 0.455 -18.848 15.035 1.00 25.75 124 ARG A C 1
ATOM 961 O O . ARG A 1 124 ? 0.193 -19.619 14.119 1.00 25.75 124 ARG A O 1
ATOM 968 N N . LEU A 1 125 ? 1.445 -17.962 14.983 1.00 29.08 125 LEU A N 1
ATOM 969 C CA . LEU A 1 125 ? 2.591 -18.120 14.086 1.00 29.08 125 LEU A CA 1
ATOM 970 C C . LEU A 1 125 ? 3.683 -18.881 14.850 1.00 29.08 125 LEU A C 1
ATOM 972 O O . LEU A 1 125 ? 4.018 -18.530 15.982 1.00 29.08 125 LEU A O 1
ATOM 976 N N . ALA A 1 126 ? 4.182 -19.974 14.273 1.00 25.16 126 ALA A N 1
ATOM 977 C CA . ALA A 1 126 ? 4.996 -20.958 14.984 1.00 25.16 126 ALA A CA 1
ATOM 978 C C . ALA A 1 126 ? 6.501 -20.805 14.698 1.00 25.16 126 ALA A C 1
ATOM 980 O O . ALA A 1 126 ? 7.084 -21.584 13.953 1.00 25.16 126 ALA A O 1
ATOM 981 N N . ALA A 1 127 ? 7.144 -19.839 15.356 1.00 28.92 127 ALA A N 1
ATOM 982 C CA . ALA A 1 127 ? 8.602 -19.750 15.458 1.00 28.92 127 ALA A CA 1
ATOM 983 C C . ALA A 1 127 ? 8.986 -19.509 16.924 1.00 28.92 127 ALA A C 1
ATOM 985 O O . ALA A 1 127 ? 8.352 -18.704 17.605 1.00 28.92 127 ALA A O 1
ATOM 986 N N . GLY A 1 128 ? 9.979 -20.231 17.453 1.00 27.14 128 GLY A N 1
ATOM 987 C CA . GLY A 1 128 ? 10.199 -20.269 18.901 1.00 27.14 128 GLY A CA 1
ATOM 988 C C . GLY A 1 128 ? 11.651 -20.178 19.349 1.00 27.14 128 GLY A C 1
ATOM 989 O O . GLY A 1 128 ? 12.450 -21.056 19.033 1.00 27.14 128 GLY A O 1
ATOM 990 N N . ARG A 1 129 ? 11.933 -19.217 20.242 1.00 29.78 129 ARG A N 1
ATOM 991 C CA . ARG A 1 129 ? 12.645 -19.459 21.513 1.00 29.78 129 ARG A CA 1
ATOM 992 C C . ARG A 1 129 ? 12.466 -18.297 22.501 1.00 29.78 129 ARG A C 1
ATOM 994 O O . ARG A 1 129 ? 12.102 -17.190 22.133 1.00 29.78 129 ARG A O 1
ATOM 1001 N N . ARG A 1 130 ? 12.633 -18.621 23.787 1.00 29.62 130 ARG A N 1
ATOM 1002 C CA . ARG A 1 130 ? 12.210 -17.828 24.957 1.00 29.62 130 ARG A CA 1
ATOM 1003 C C . ARG A 1 130 ? 13.049 -16.561 25.180 1.00 29.62 130 ARG A C 1
ATOM 1005 O O . ARG A 1 130 ? 14.273 -16.635 25.157 1.00 29.62 130 ARG A O 1
ATOM 1012 N N . SER A 1 131 ? 12.397 -15.492 25.630 1.00 28.70 131 SER A N 1
ATOM 1013 C CA . SER A 1 131 ? 12.977 -14.438 26.478 1.00 28.70 131 SER A CA 1
ATOM 1014 C C . SER A 1 131 ? 12.087 -14.229 27.723 1.00 28.70 131 SER A C 1
ATOM 1016 O O . SER A 1 131 ? 10.976 -14.758 27.786 1.00 28.70 131 SER A O 1
ATOM 1018 N N . ARG A 1 132 ? 12.609 -13.586 28.778 1.00 28.28 132 ARG A N 1
ATOM 1019 C CA . ARG A 1 132 ? 11.967 -13.504 30.112 1.00 28.28 132 ARG A CA 1
ATOM 1020 C C . ARG A 1 132 ? 11.197 -12.184 30.307 1.00 28.28 132 ARG A C 1
ATOM 1022 O O . ARG A 1 132 ? 11.628 -11.172 29.760 1.00 28.28 132 ARG A O 1
ATOM 1029 N N . PRO A 1 133 ? 10.115 -12.160 31.112 1.00 26.91 133 PRO A N 1
ATOM 1030 C CA . PRO A 1 133 ? 9.363 -10.937 31.389 1.00 26.91 133 PRO A CA 1
ATOM 1031 C C . PRO A 1 133 ? 10.135 -9.970 32.300 1.00 26.91 133 PRO A C 1
ATOM 1033 O O . PRO A 1 133 ? 10.818 -10.391 33.234 1.00 26.91 133 PRO A O 1
ATOM 1036 N N . ILE A 1 134 ? 9.957 -8.669 32.064 1.00 25.05 134 ILE A N 1
ATOM 1037 C CA . ILE A 1 134 ? 10.378 -7.584 32.960 1.00 25.05 134 ILE A CA 1
ATOM 1038 C C . ILE A 1 134 ? 9.117 -6.979 33.585 1.00 25.05 134 ILE A C 1
ATOM 1040 O O . ILE A 1 134 ? 8.175 -6.635 32.876 1.00 25.05 134 ILE A O 1
ATOM 1044 N N . VAL A 1 135 ? 9.098 -6.843 34.913 1.00 24.41 135 VAL A N 1
ATOM 1045 C CA . VAL A 1 135 ? 7.984 -6.231 35.652 1.00 24.41 135 VAL A CA 1
ATOM 1046 C C . VAL A 1 135 ? 8.275 -4.749 35.876 1.00 24.41 135 VAL A C 1
ATOM 1048 O O . VAL A 1 135 ? 9.196 -4.406 36.614 1.00 24.41 135 VAL A O 1
ATOM 1051 N N . ALA A 1 136 ? 7.459 -3.872 35.291 1.00 25.03 136 ALA A N 1
ATOM 1052 C CA . ALA A 1 136 ? 7.461 -2.441 35.586 1.00 25.03 136 ALA A CA 1
ATOM 1053 C C . ALA A 1 136 ? 6.326 -2.103 36.569 1.00 25.03 136 ALA A C 1
ATOM 1055 O O . ALA A 1 136 ? 5.175 -2.482 36.352 1.00 25.03 136 ALA A O 1
ATOM 1056 N N . ARG A 1 137 ? 6.645 -1.394 37.659 1.00 24.78 137 ARG A N 1
ATOM 1057 C CA . ARG A 1 137 ? 5.657 -0.875 38.623 1.00 24.78 137 ARG A CA 1
ATOM 1058 C C . ARG A 1 137 ? 5.260 0.558 38.269 1.00 24.78 137 ARG A C 1
ATOM 1060 O O . AR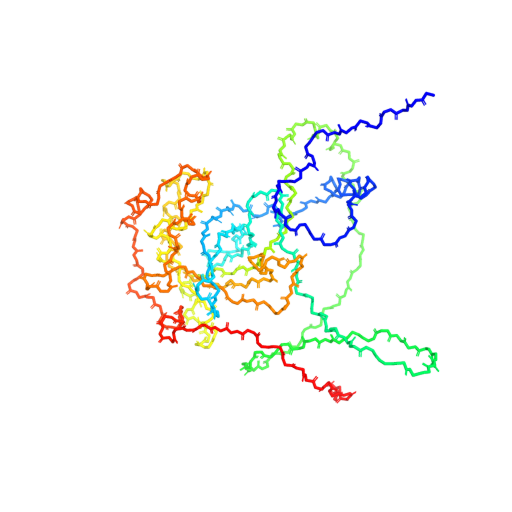G A 1 137 ? 6.083 1.326 37.779 1.00 24.78 137 ARG A O 1
ATOM 1067 N N . SER A 1 138 ? 4.018 0.922 38.571 1.00 25.59 138 SER A N 1
ATOM 1068 C CA . SER A 1 138 ? 3.518 2.293 38.467 1.00 25.59 138 SER A CA 1
ATOM 1069 C C . SER A 1 138 ? 4.103 3.206 39.554 1.00 25.59 138 SER A C 1
ATOM 1071 O O . SER A 1 138 ? 4.323 2.789 40.691 1.00 25.59 138 SER A O 1
ATOM 1073 N N . SER A 1 139 ? 4.296 4.480 39.213 1.00 28.06 139 SER A N 1
ATOM 1074 C CA . SER A 1 139 ? 4.524 5.583 40.152 1.00 28.06 139 SER A CA 1
ATOM 1075 C C . SER A 1 139 ? 3.580 6.745 39.812 1.00 28.06 139 SER A C 1
ATOM 1077 O O . SER A 1 139 ? 3.007 6.797 38.722 1.00 28.06 139 SER A O 1
ATOM 1079 N N . SER A 1 140 ? 3.320 7.625 40.780 1.00 28.53 140 SER A N 1
ATOM 1080 C CA . SER A 1 140 ? 2.096 8.433 40.806 1.00 28.53 140 SER A CA 1
ATOM 1081 C C . SER A 1 140 ? 2.312 9.948 40.787 1.00 28.53 140 SER A C 1
ATOM 1083 O O . SER A 1 140 ? 2.985 10.471 41.667 1.00 28.53 140 SER A O 1
ATOM 1085 N N . SER A 1 141 ? 1.518 10.619 39.945 1.00 29.12 141 SER A N 1
ATOM 1086 C CA . SER A 1 141 ? 0.857 11.910 40.215 1.00 29.12 141 SER A CA 1
ATOM 1087 C C . SER A 1 141 ? 1.690 13.209 40.300 1.00 29.12 141 SER A C 1
ATOM 1089 O O . SER A 1 141 ? 2.822 13.246 40.757 1.00 29.12 141 SER A O 1
ATOM 1091 N N . GLN A 1 142 ? 1.025 14.304 39.909 1.00 27.70 142 GLN A N 1
ATOM 1092 C CA . GLN A 1 142 ? 1.313 15.715 40.227 1.00 27.70 142 GLN A CA 1
ATOM 1093 C C . GLN A 1 142 ? 2.716 16.295 39.939 1.00 27.70 142 GLN A C 1
ATOM 1095 O O . GLN A 1 142 ? 3.574 16.347 40.813 1.00 27.70 142 GLN A O 1
ATOM 1100 N N . GLN A 1 143 ? 2.840 16.994 38.800 1.00 28.97 143 GLN A N 1
ATOM 1101 C CA . GLN A 1 143 ? 3.419 18.351 38.759 1.00 28.97 143 GLN A CA 1
ATOM 1102 C C . GLN A 1 143 ? 2.984 19.131 37.494 1.00 28.97 143 GLN A C 1
ATOM 1104 O O . GLN A 1 143 ? 2.459 18.541 36.557 1.00 28.97 143 GLN A O 1
ATOM 1109 N N . LEU A 1 144 ? 3.210 20.460 37.490 1.00 32.44 144 LEU A N 1
ATOM 1110 C CA . LEU A 1 144 ? 2.956 21.445 36.404 1.00 32.44 144 LEU A CA 1
ATOM 1111 C C . LEU A 1 144 ? 1.541 22.060 36.244 1.00 32.44 144 LEU A C 1
ATOM 1113 O O . LEU A 1 144 ? 1.036 22.241 35.139 1.00 32.44 144 LEU A O 1
ATOM 1117 N N . HIS A 1 145 ? 0.962 22.580 37.331 1.00 34.44 145 HIS A N 1
ATOM 1118 C CA . HIS A 1 145 ? -0.242 23.441 37.303 1.00 34.44 145 HIS A CA 1
ATOM 1119 C C . HIS A 1 145 ? 0.035 24.937 36.955 1.00 34.44 145 HIS A C 1
ATOM 1121 O O . HIS A 1 145 ? -0.649 25.827 37.452 1.00 34.44 145 HIS A O 1
ATOM 1127 N N . ARG A 1 146 ? 1.063 25.285 36.155 1.00 38.66 146 ARG A N 1
ATOM 1128 C CA . ARG A 1 146 ? 1.438 26.707 35.902 1.00 38.66 146 ARG A CA 1
ATOM 1129 C C . ARG A 1 146 ? 1.928 27.043 34.480 1.00 38.66 146 ARG A C 1
ATOM 1131 O O . ARG A 1 146 ? 3.033 27.548 34.317 1.00 38.66 146 ARG A O 1
ATOM 1138 N N . ARG A 1 147 ? 1.078 26.856 33.458 1.00 34.00 147 ARG A N 1
ATOM 1139 C CA . ARG A 1 147 ? 1.146 27.582 32.158 1.00 34.00 147 ARG A CA 1
ATOM 1140 C C . ARG A 1 147 ? -0.250 27.875 31.568 1.00 34.00 147 ARG A C 1
ATOM 1142 O O . ARG A 1 147 ? -0.501 27.632 30.395 1.00 34.00 147 ARG A O 1
ATOM 1149 N N . ARG A 1 148 ? -1.180 28.384 32.389 1.00 41.66 148 ARG A N 1
ATOM 1150 C CA . ARG A 1 148 ? -2.555 28.737 31.976 1.00 41.66 148 ARG A CA 1
ATOM 1151 C C . ARG A 1 148 ? -2.791 30.253 32.009 1.00 41.66 148 ARG A C 1
ATOM 1153 O O . ARG A 1 148 ? -3.501 30.736 32.877 1.00 41.66 148 ARG A O 1
ATOM 1160 N N . LEU A 1 149 ? -2.135 30.970 31.094 1.00 34.59 149 LEU A N 1
ATOM 1161 C CA . LEU A 1 149 ? -2.354 32.367 30.664 1.00 34.59 149 LEU A CA 1
ATOM 1162 C C . LEU A 1 149 ? -1.347 32.639 29.521 1.00 34.59 149 LEU A C 1
ATOM 1164 O O . LEU A 1 149 ? -0.246 32.092 29.569 1.00 34.59 149 LEU A O 1
ATOM 1168 N N . ARG A 1 150 ? -1.710 33.455 28.514 1.00 34.72 150 ARG A N 1
ATOM 1169 C CA . ARG A 1 150 ? -1.024 33.600 27.196 1.00 34.72 150 ARG A CA 1
ATOM 1170 C C . ARG A 1 150 ? -1.149 32.402 26.232 1.00 34.72 150 ARG A C 1
ATOM 1172 O O . ARG A 1 150 ? -0.156 31.922 25.694 1.00 34.72 150 ARG A O 1
ATOM 1179 N N . LEU A 1 151 ? -2.374 31.932 25.990 1.00 31.92 151 LEU A N 1
ATOM 1180 C CA . LEU A 1 151 ? -2.677 31.023 24.865 1.00 31.92 151 LEU A CA 1
ATOM 1181 C C . LEU A 1 151 ? -4.104 31.224 24.310 1.00 31.92 151 LEU A C 1
ATOM 1183 O O . LEU A 1 151 ? -4.714 30.302 23.784 1.00 31.92 151 LEU A O 1
ATOM 1187 N N . GLN A 1 152 ? -4.646 32.437 24.470 1.00 32.59 152 GLN A N 1
ATOM 1188 C CA . GLN A 1 152 ? -6.024 32.794 24.100 1.00 32.59 152 GLN A CA 1
ATOM 1189 C C . GLN A 1 152 ? -6.095 33.793 22.926 1.00 32.59 152 GLN A C 1
ATOM 1191 O O . GLN A 1 152 ? -7.148 33.937 22.325 1.00 32.59 152 GLN A O 1
ATOM 1196 N N . GLU A 1 153 ? -4.968 34.405 22.547 1.00 29.56 153 GLU A N 1
ATOM 1197 C CA . GLU A 1 153 ? -4.830 35.329 21.400 1.00 29.56 153 GLU A CA 1
ATOM 1198 C C . GLU A 1 153 ? -4.164 34.659 20.175 1.00 29.56 153 GLU A C 1
ATOM 1200 O O . GLU A 1 153 ? -3.897 35.300 19.167 1.00 29.56 153 GLU A O 1
ATOM 1205 N N . ALA A 1 154 ? -3.872 33.354 20.253 1.00 32.00 154 ALA A N 1
ATOM 1206 C CA . ALA A 1 154 ? -3.209 32.586 19.189 1.00 32.00 154 ALA A CA 1
ATOM 1207 C C . ALA A 1 154 ? -4.173 31.705 18.364 1.00 32.00 154 ALA A C 1
ATOM 1209 O O . ALA A 1 154 ? -3.730 30.964 17.491 1.00 32.00 154 ALA A O 1
ATOM 1210 N N . LEU A 1 155 ? -5.478 31.746 18.660 1.00 34.31 155 LEU A N 1
ATOM 1211 C CA . LEU A 1 155 ? -6.478 30.807 18.129 1.00 34.31 155 LEU A CA 1
ATOM 1212 C C . LEU A 1 155 ? -7.256 31.317 16.903 1.00 34.31 155 LEU A C 1
ATOM 1214 O O . LEU A 1 155 ? -8.015 30.550 16.321 1.00 34.31 155 LEU A O 1
ATOM 1218 N N . GLU A 1 156 ? -7.064 32.570 16.483 1.00 32.47 156 GLU A N 1
ATOM 1219 C CA . GLU A 1 156 ? -7.865 33.182 15.405 1.00 32.47 156 GLU A CA 1
ATOM 1220 C C . GLU A 1 156 ? -7.238 33.069 14.000 1.00 32.47 156 GLU A C 1
ATOM 1222 O O . GLU A 1 156 ? -7.913 33.334 13.012 1.00 32.47 156 GLU A O 1
ATOM 1227 N N . ASN A 1 157 ? -5.972 32.637 13.884 1.00 31.84 157 ASN A N 1
ATOM 1228 C CA . ASN A 1 157 ? -5.198 32.685 12.628 1.00 31.84 157 ASN A CA 1
ATOM 1229 C C . ASN A 1 157 ? -4.728 31.321 12.072 1.00 31.84 157 ASN A C 1
ATOM 1231 O O . ASN A 1 157 ? -3.840 31.281 11.225 1.00 31.84 157 ASN A O 1
ATOM 1235 N N . PHE A 1 158 ? -5.326 30.201 12.496 1.00 32.66 158 PHE A N 1
ATOM 1236 C CA . PHE A 1 158 ? -5.083 28.881 11.884 1.00 32.66 158 PHE A CA 1
ATOM 1237 C C . PHE A 1 158 ? -6.352 28.274 11.274 1.00 32.66 158 PHE A C 1
ATOM 1239 O O . PHE A 1 158 ? -6.896 27.272 11.736 1.00 32.66 158 PHE A O 1
ATOM 1246 N N . GLY A 1 159 ? -6.798 28.877 10.169 1.00 34.00 159 GLY A N 1
ATOM 1247 C CA . GLY A 1 159 ? -7.675 28.203 9.215 1.00 34.00 159 GLY A CA 1
ATOM 1248 C C . GLY A 1 159 ? -6.889 27.135 8.452 1.00 34.00 159 GLY A C 1
ATOM 1249 O O . GLY A 1 159 ? -6.166 27.456 7.515 1.00 34.00 159 GLY A O 1
ATOM 1250 N N . GLY A 1 160 ? -7.017 25.871 8.858 1.00 30.09 160 GLY A N 1
ATOM 1251 C CA . GLY A 1 160 ? -6.336 24.732 8.238 1.00 30.09 160 GLY A CA 1
ATOM 1252 C C . GLY A 1 160 ? -7.235 23.502 8.250 1.00 30.09 160 GLY A C 1
ATOM 1253 O O . GLY A 1 160 ? -7.501 22.956 9.315 1.00 30.09 160 GLY A O 1
ATOM 1254 N N . VAL A 1 161 ? -7.729 23.132 7.064 1.00 33.97 161 VAL A N 1
ATOM 1255 C CA . VAL A 1 161 ? -8.686 22.050 6.751 1.00 33.97 161 VAL A CA 1
ATOM 1256 C C . VAL A 1 161 ? -8.797 20.970 7.836 1.00 33.97 161 VAL A C 1
ATOM 1258 O O . VAL A 1 161 ? -7.928 20.113 7.979 1.00 33.97 161 VAL A O 1
ATOM 1261 N N . GLY A 1 162 ? -9.917 20.980 8.564 1.00 33.41 162 GLY A N 1
ATOM 1262 C CA . GLY A 1 162 ? -10.258 19.943 9.534 1.00 33.41 162 GLY A CA 1
ATOM 1263 C C . GLY A 1 162 ? -10.653 18.642 8.843 1.00 33.41 162 GLY A C 1
ATOM 1264 O O . GLY A 1 162 ? -11.837 18.322 8.783 1.00 33.41 162 GLY A O 1
ATOM 1265 N N . ALA A 1 163 ? -9.672 17.903 8.325 1.00 35.09 163 ALA A N 1
ATOM 1266 C CA . ALA A 1 163 ? -9.883 16.569 7.788 1.00 35.09 163 ALA A CA 1
ATOM 1267 C C . ALA A 1 163 ? -10.432 15.656 8.893 1.00 35.09 163 ALA A C 1
ATOM 1269 O O . ALA A 1 163 ? -9.754 15.369 9.884 1.00 35.09 163 ALA A O 1
ATOM 1270 N N . SER A 1 164 ? -11.660 15.171 8.714 1.00 35.19 164 SER A N 1
ATOM 1271 C CA . SER A 1 164 ? -12.132 13.989 9.424 1.00 35.19 164 SER A CA 1
ATOM 1272 C C . SER A 1 164 ? -11.275 12.820 8.954 1.00 35.19 164 SER A C 1
ATOM 1274 O O . SER A 1 164 ? -11.559 12.229 7.918 1.00 35.19 164 SER A O 1
ATOM 1276 N N . ILE A 1 165 ? -10.212 12.499 9.701 1.00 37.88 165 ILE A N 1
ATOM 1277 C CA . ILE A 1 165 ? -9.383 11.304 9.477 1.00 37.88 165 ILE A CA 1
ATOM 1278 C C . ILE A 1 165 ? -10.192 10.100 9.958 1.00 37.88 165 ILE A C 1
ATOM 1280 O O . ILE A 1 165 ? -9.942 9.471 10.986 1.00 37.88 165 ILE A O 1
ATOM 1284 N N . GLN A 1 166 ? -11.253 9.835 9.205 1.00 43.31 166 GLN A N 1
ATOM 1285 C CA . GLN A 1 166 ? -12.098 8.678 9.340 1.00 43.31 166 GLN A CA 1
ATOM 1286 C C . GLN A 1 166 ? -11.509 7.592 8.448 1.00 43.31 166 GLN A C 1
ATOM 1288 O O . GLN A 1 166 ? -11.973 7.302 7.358 1.00 43.31 166 GLN A O 1
ATOM 1293 N N . VAL A 1 167 ? -10.467 6.999 9.041 1.00 51.00 167 VAL A N 1
ATOM 1294 C CA . VAL A 1 167 ? -10.402 5.560 9.287 1.00 51.00 167 VAL A CA 1
ATOM 1295 C C . VAL A 1 167 ? -10.034 4.673 8.060 1.00 51.00 167 VAL A C 1
ATOM 1297 O O . VAL A 1 167 ? -10.657 4.717 7.015 1.00 51.00 167 VAL A O 1
ATOM 1300 N N . SER A 1 168 ? -8.975 3.858 8.185 1.00 52.88 168 SER A N 1
ATOM 1301 C CA . SER A 1 168 ? -8.297 3.107 7.106 1.00 52.88 168 SER A CA 1
ATOM 1302 C C . SER A 1 168 ? -8.754 1.640 6.856 1.00 52.88 168 SER A C 1
ATOM 1304 O O . SER A 1 168 ? -9.038 0.874 7.770 1.00 52.88 168 SER A O 1
ATOM 1306 N N . ALA A 1 169 ? -8.800 1.180 5.605 1.00 67.62 169 ALA A N 1
ATOM 1307 C CA . ALA A 1 169 ? -9.164 -0.187 5.197 1.00 67.62 169 ALA A CA 1
ATOM 1308 C C . ALA A 1 169 ? -8.136 -1.275 5.587 1.00 67.62 169 ALA A C 1
ATOM 1310 O O . ALA A 1 169 ? -8.427 -2.473 5.496 1.00 67.62 169 ALA A O 1
ATOM 1311 N N . GLY A 1 170 ? -6.938 -0.879 6.024 1.00 85.06 170 GLY A N 1
ATOM 1312 C CA . GLY A 1 170 ? -5.923 -1.770 6.581 1.00 85.06 170 GLY A CA 1
ATOM 1313 C C . GLY A 1 170 ? -4.629 -1.056 6.981 1.00 85.06 170 GLY A C 1
ATOM 1314 O O . GLY A 1 170 ? -4.580 0.177 7.037 1.00 85.06 170 GLY A O 1
ATOM 1315 N N . VAL A 1 171 ? -3.589 -1.841 7.272 1.00 92.06 171 VAL A N 1
ATOM 1316 C CA . VAL A 1 171 ? -2.260 -1.363 7.699 1.00 92.06 171 VAL A CA 1
ATOM 1317 C C . VAL A 1 171 ? -1.178 -2.032 6.866 1.00 92.06 171 VAL A C 1
ATOM 1319 O O . VAL A 1 171 ? -1.201 -3.250 6.680 1.00 92.06 171 VAL A O 1
ATOM 1322 N N . GLU A 1 172 ? -0.208 -1.239 6.425 1.00 96.25 172 GLU A N 1
ATOM 1323 C CA . GLU A 1 172 ? 1.009 -1.726 5.785 1.00 96.25 172 GLU A CA 1
ATOM 1324 C C . GLU A 1 172 ? 2.256 -1.299 6.566 1.00 96.25 172 GLU A C 1
ATOM 1326 O O . GLU A 1 172 ? 2.303 -0.237 7.193 1.00 96.25 172 GLU A O 1
ATOM 1331 N N . TYR A 1 173 ? 3.269 -2.159 6.514 1.00 97.56 173 TYR A N 1
ATOM 1332 C CA . TYR A 1 173 ? 4.632 -1.864 6.933 1.00 97.56 173 TYR A CA 1
ATOM 1333 C C . TYR A 1 173 ? 5.547 -1.952 5.718 1.00 97.56 173 TYR A C 1
ATOM 1335 O O . TYR A 1 173 ? 5.467 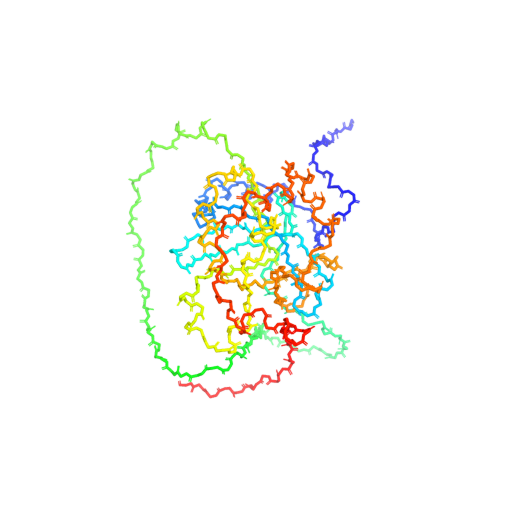-2.930 4.976 1.00 97.56 173 TYR A O 1
ATOM 1343 N N . ILE A 1 174 ? 6.421 -0.963 5.546 1.00 98.38 174 ILE A N 1
ATOM 1344 C CA . ILE A 1 174 ? 7.421 -0.922 4.476 1.00 98.38 174 ILE A CA 1
ATOM 1345 C C . ILE A 1 174 ? 8.808 -0.934 5.107 1.00 98.38 174 ILE A C 1
ATOM 1347 O O . ILE A 1 174 ? 9.075 -0.154 6.026 1.00 98.38 174 ILE A O 1
ATOM 1351 N N . ILE A 1 175 ? 9.683 -1.801 4.599 1.00 98.31 175 ILE A N 1
ATOM 1352 C CA . ILE A 1 175 ? 11.066 -1.953 5.064 1.00 98.31 175 ILE A CA 1
ATOM 1353 C C . ILE A 1 175 ? 12.060 -1.966 3.902 1.00 98.31 175 ILE A C 1
ATOM 1355 O O . ILE A 1 175 ? 11.717 -2.363 2.789 1.00 98.31 175 ILE A O 1
ATOM 1359 N N . THR A 1 176 ? 13.306 -1.579 4.165 1.00 97.06 176 THR A N 1
ATOM 1360 C CA . THR A 1 176 ? 14.409 -1.752 3.207 1.00 97.06 176 THR A CA 1
ATOM 1361 C C . THR A 1 176 ? 14.775 -3.222 3.020 1.00 97.06 176 THR A C 1
ATOM 1363 O O . THR A 1 176 ? 14.629 -4.046 3.931 1.00 97.06 176 THR A O 1
ATOM 1366 N N . ASP A 1 177 ? 15.304 -3.536 1.837 1.00 95.56 177 ASP A N 1
ATOM 1367 C CA . ASP A 1 177 ? 16.011 -4.779 1.516 1.00 95.56 177 ASP A CA 1
ATOM 1368 C C . ASP A 1 177 ? 16.891 -5.306 2.666 1.00 95.56 177 ASP A C 1
ATOM 1370 O O . ASP A 1 177 ? 16.777 -6.464 3.065 1.00 95.56 177 ASP A O 1
ATOM 1374 N N . ARG A 1 178 ? 17.690 -4.438 3.289 1.00 95.31 178 ARG A N 1
ATOM 1375 C CA . ARG A 1 178 ? 18.612 -4.776 4.378 1.00 95.31 178 ARG A CA 1
ATOM 1376 C C . ARG A 1 178 ? 17.922 -5.326 5.628 1.00 95.31 178 ARG A C 1
ATOM 1378 O O . ARG A 1 178 ? 18.535 -6.118 6.341 1.00 95.31 178 ARG A O 1
ATOM 1385 N N . ILE A 1 179 ? 16.682 -4.922 5.919 1.00 97.50 179 ILE A N 1
ATOM 1386 C CA . ILE A 1 179 ? 15.876 -5.545 6.984 1.00 97.50 179 ILE A CA 1
ATOM 1387 C C . ILE A 1 179 ? 15.173 -6.791 6.442 1.00 97.50 179 ILE A C 1
ATOM 1389 O O . ILE A 1 179 ? 15.164 -7.819 7.121 1.00 97.50 179 ILE A O 1
ATOM 1393 N N . PHE A 1 180 ? 14.631 -6.736 5.225 1.00 97.88 180 PHE A N 1
ATOM 1394 C CA . PHE A 1 180 ? 13.914 -7.853 4.611 1.00 97.88 180 PHE A CA 1
ATOM 1395 C C . PHE A 1 180 ? 14.763 -9.136 4.518 1.00 97.88 180 PHE A C 1
ATOM 1397 O O . PHE A 1 180 ? 14.291 -10.215 4.880 1.00 97.88 180 PHE A O 1
ATOM 1404 N N . GLU A 1 181 ? 16.038 -9.028 4.138 1.00 96.44 181 GLU A N 1
ATOM 1405 C CA . GLU A 1 181 ? 16.977 -10.161 4.072 1.00 96.44 181 GLU A CA 1
ATOM 1406 C C . GLU A 1 181 ? 17.301 -10.786 5.444 1.00 96.44 181 GLU A C 1
ATOM 1408 O O . GLU A 1 181 ? 17.826 -11.895 5.514 1.00 96.44 181 GLU A O 1
ATOM 1413 N N . THR A 1 182 ? 16.957 -10.122 6.556 1.00 97.62 182 THR A N 1
ATOM 1414 C CA . THR A 1 182 ? 17.094 -10.693 7.913 1.00 97.62 182 THR A CA 1
ATOM 1415 C C . THR A 1 182 ? 15.855 -11.440 8.402 1.00 97.62 182 THR A C 1
ATOM 1417 O O . THR A 1 182 ? 15.901 -12.088 9.452 1.00 97.62 182 THR A O 1
ATOM 1420 N N . LEU A 1 183 ? 14.740 -11.363 7.670 1.00 97.94 183 LEU A N 1
ATOM 1421 C CA . LEU A 1 183 ? 13.497 -12.020 8.056 1.00 97.94 183 LEU A CA 1
ATOM 1422 C C . LEU A 1 183 ? 13.572 -13.541 7.816 1.00 97.94 183 LEU A C 1
ATOM 1424 O O . LEU A 1 183 ? 14.200 -13.991 6.857 1.00 97.94 183 LEU A O 1
ATOM 1428 N N . PRO A 1 184 ? 12.890 -14.366 8.634 1.00 97.75 184 PRO A N 1
ATOM 1429 C CA . PRO A 1 184 ? 12.754 -15.793 8.354 1.00 97.75 184 PRO A CA 1
ATOM 1430 C C . PRO A 1 184 ? 12.122 -16.045 6.970 1.00 97.75 184 PRO A C 1
ATOM 1432 O O . PRO A 1 184 ? 11.156 -15.358 6.631 1.00 97.75 184 PRO A O 1
ATOM 1435 N N . PRO A 1 185 ? 12.551 -17.065 6.199 1.00 94.94 185 PRO A N 1
ATOM 1436 C CA . PRO A 1 185 ? 12.022 -17.310 4.852 1.00 94.94 185 PRO A CA 1
ATOM 1437 C C . PRO A 1 185 ? 10.501 -17.512 4.769 1.00 94.94 185 PRO A C 1
ATOM 1439 O O . PRO A 1 185 ? 9.899 -17.186 3.754 1.00 94.94 185 PRO A O 1
ATOM 1442 N N . ASP A 1 186 ? 9.849 -18.021 5.819 1.00 93.69 186 ASP A N 1
ATOM 1443 C CA . ASP A 1 186 ? 8.380 -18.140 5.859 1.00 93.69 186 ASP A CA 1
ATOM 1444 C C . ASP A 1 186 ? 7.663 -16.810 6.136 1.00 93.69 186 ASP A C 1
ATOM 1446 O O . ASP A 1 186 ? 6.520 -16.630 5.726 1.00 93.69 186 ASP A O 1
ATOM 1450 N N . GLU A 1 187 ? 8.336 -15.867 6.796 1.00 96.38 187 GLU A N 1
ATOM 1451 C CA . GLU A 1 187 ? 7.848 -14.503 7.000 1.00 96.38 187 GLU A CA 1
ATOM 1452 C C . GLU A 1 187 ? 8.064 -13.667 5.730 1.00 96.38 187 GLU A C 1
ATOM 1454 O O . GLU A 1 187 ? 7.142 -12.969 5.319 1.00 96.38 187 GLU A O 1
ATOM 1459 N N . GLN A 1 188 ? 9.209 -13.818 5.046 1.00 96.62 188 GLN A N 1
ATOM 1460 C CA . GLN A 1 188 ? 9.517 -13.172 3.757 1.00 96.62 188 GLN A CA 1
ATOM 1461 C C . GLN A 1 188 ? 8.428 -13.394 2.688 1.00 96.62 188 GLN A C 1
ATOM 1463 O O . GLN A 1 188 ? 8.086 -12.471 1.951 1.00 96.62 188 GLN A O 1
ATOM 1468 N N . LYS A 1 189 ? 7.812 -14.586 2.657 1.00 95.12 189 LYS A N 1
ATOM 1469 C CA . LYS A 1 189 ? 6.705 -14.952 1.745 1.00 95.12 189 LYS A CA 1
ATOM 1470 C C . LYS A 1 189 ? 5.427 -14.130 1.912 1.00 95.12 189 LYS A C 1
ATOM 1472 O O . LYS A 1 189 ? 4.535 -14.210 1.066 1.00 95.12 189 LYS A O 1
ATOM 1477 N N . LEU A 1 190 ? 5.323 -13.370 3.000 1.00 95.94 190 LEU A N 1
ATOM 1478 C CA . LEU A 1 190 ? 4.188 -12.505 3.299 1.00 95.94 190 LEU A CA 1
ATOM 1479 C C . LEU A 1 190 ? 4.403 -11.053 2.834 1.00 95.94 190 LEU A C 1
ATOM 1481 O O . LEU A 1 190 ? 3.561 -10.212 3.132 1.00 95.94 190 LEU A O 1
ATOM 1485 N N . TRP A 1 191 ? 5.497 -10.758 2.124 1.00 97.62 191 TRP A N 1
ATOM 1486 C CA . TRP A 1 191 ? 5.817 -9.422 1.610 1.00 97.62 191 TRP A CA 1
ATOM 1487 C C . TRP A 1 191 ? 5.822 -9.391 0.078 1.00 97.62 191 TRP A C 1
ATOM 1489 O O . TRP A 1 191 ? 5.996 -10.415 -0.590 1.00 97.62 191 TRP A O 1
ATOM 1499 N N . HIS A 1 192 ? 5.672 -8.193 -0.474 1.00 97.25 192 HIS A N 1
ATOM 1500 C CA . HIS A 1 192 ? 5.754 -7.897 -1.903 1.00 97.25 192 HIS A CA 1
ATOM 1501 C C . HIS A 1 192 ? 6.830 -6.835 -2.196 1.00 97.25 192 HIS A C 1
ATOM 1503 O O . HIS A 1 192 ? 7.276 -6.148 -1.278 1.00 97.25 192 HIS A O 1
ATOM 1509 N N . SER A 1 193 ? 7.263 -6.698 -3.452 1.00 97.12 193 SER A N 1
ATOM 1510 C CA . SER A 1 193 ? 8.293 -5.726 -3.868 1.00 97.12 193 SER A CA 1
ATOM 1511 C C . SER A 1 193 ? 7.697 -4.479 -4.539 1.00 97.12 193 SER A C 1
ATOM 1513 O O . SER A 1 193 ? 6.871 -4.601 -5.442 1.00 97.12 193 SER A O 1
ATOM 1515 N N . HIS A 1 194 ? 8.149 -3.275 -4.159 1.00 97.19 194 HIS A N 1
ATOM 1516 C CA . HIS A 1 194 ? 7.619 -2.010 -4.713 1.00 97.19 194 HIS A CA 1
ATOM 1517 C C . HIS A 1 194 ? 8.273 -1.573 -6.040 1.00 97.19 194 HIS A C 1
ATOM 1519 O O . HIS A 1 194 ? 7.808 -0.640 -6.700 1.00 97.19 194 HIS A O 1
ATOM 1525 N N . ALA A 1 195 ? 9.355 -2.237 -6.464 1.00 96.06 195 ALA A N 1
ATOM 1526 C CA . ALA A 1 195 ? 10.141 -1.855 -7.642 1.00 96.06 195 ALA A CA 1
ATOM 1527 C C . ALA A 1 195 ? 9.294 -1.685 -8.920 1.00 96.06 195 ALA A C 1
ATOM 1529 O O . ALA A 1 195 ? 9.447 -0.699 -9.647 1.00 96.06 195 ALA A O 1
ATOM 1530 N N . TYR A 1 196 ? 8.375 -2.624 -9.183 1.00 95.50 196 TYR A N 1
ATOM 1531 C CA . TYR A 1 196 ? 7.555 -2.600 -10.394 1.00 95.50 196 TYR A CA 1
ATOM 1532 C C . TYR A 1 196 ? 6.531 -1.464 -10.391 1.00 95.50 196 TYR A C 1
ATOM 1534 O O . TYR A 1 196 ? 6.436 -0.730 -11.374 1.00 95.50 196 TYR A O 1
ATOM 1542 N N . GLU A 1 197 ? 5.755 -1.301 -9.319 1.00 95.38 197 GLU A N 1
ATOM 1543 C CA . GLU A 1 197 ? 4.708 -0.274 -9.262 1.00 95.38 197 GLU A CA 1
ATOM 1544 C C . GLU A 1 197 ? 5.280 1.148 -9.311 1.00 95.38 197 GLU A C 1
ATOM 1546 O O . GLU A 1 197 ? 4.690 2.030 -9.939 1.00 95.38 197 GLU A O 1
ATOM 1551 N N . ILE A 1 198 ? 6.471 1.359 -8.743 1.00 96.56 198 ILE A N 1
ATOM 1552 C CA . ILE A 1 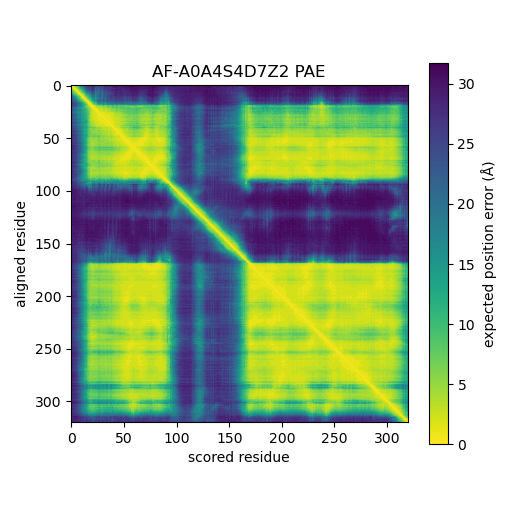198 ? 7.184 2.633 -8.822 1.00 96.56 198 ILE A CA 1
ATOM 1553 C C . ILE A 1 198 ? 7.596 2.919 -10.265 1.00 96.56 198 ILE A C 1
ATOM 1555 O O . ILE A 1 198 ? 7.163 3.928 -10.828 1.00 96.56 198 ILE A O 1
ATOM 1559 N N . LYS A 1 199 ? 8.357 2.026 -10.908 1.00 95.44 199 LYS A N 1
ATOM 1560 C CA . LYS A 1 199 ? 8.858 2.267 -12.273 1.00 95.44 199 LYS A CA 1
ATOM 1561 C C . LYS A 1 199 ? 7.783 2.229 -13.360 1.00 95.44 199 LYS A C 1
ATOM 1563 O O . LYS A 1 199 ? 7.975 2.813 -14.420 1.00 95.44 199 LYS A O 1
ATOM 1568 N N . SER A 1 200 ? 6.647 1.580 -13.112 1.00 95.38 200 SER A N 1
ATOM 1569 C CA . SER A 1 200 ? 5.512 1.554 -14.046 1.00 95.38 200 SER A CA 1
ATOM 1570 C C . SER A 1 200 ? 4.555 2.746 -13.922 1.00 95.38 200 SER A C 1
ATOM 1572 O O . SER A 1 200 ? 3.621 2.819 -14.712 1.00 95.38 200 SER A O 1
ATOM 1574 N N . GLY A 1 201 ? 4.762 3.669 -12.972 1.00 96.12 201 GLY A N 1
ATOM 1575 C CA . GLY A 1 201 ? 3.864 4.816 -12.755 1.00 96.12 201 GLY A CA 1
ATOM 1576 C C . GLY A 1 201 ? 2.569 4.476 -11.998 1.00 96.12 201 GLY A C 1
ATOM 1577 O O . GLY A 1 201 ? 1.629 5.276 -11.971 1.00 96.12 201 GLY A O 1
ATOM 1578 N N . LEU A 1 202 ? 2.492 3.295 -11.375 1.00 97.25 202 LEU A N 1
ATOM 1579 C CA . LEU A 1 202 ? 1.357 2.883 -10.544 1.00 97.25 202 LEU A CA 1
ATOM 1580 C C . LEU A 1 202 ? 1.434 3.504 -9.141 1.00 97.25 202 LEU A C 1
ATOM 1582 O O . LEU A 1 202 ? 0.429 4.029 -8.673 1.00 97.25 202 LEU A O 1
ATOM 1586 N N . TRP A 1 203 ? 2.618 3.561 -8.530 1.00 97.50 203 TRP A N 1
ATOM 1587 C CA . TRP A 1 203 ? 2.855 4.320 -7.298 1.00 97.50 203 TRP A CA 1
ATOM 1588 C C . TRP A 1 203 ? 2.903 5.821 -7.594 1.00 97.50 203 TRP A C 1
ATOM 1590 O O . TRP A 1 203 ? 3.747 6.275 -8.370 1.00 97.50 203 TRP A O 1
ATOM 1600 N N . VAL A 1 204 ? 2.051 6.627 -6.965 1.00 96.12 204 VAL A N 1
ATOM 1601 C CA . VAL A 1 204 ? 2.088 8.093 -7.091 1.00 96.12 204 VAL A CA 1
ATOM 1602 C C . VAL A 1 204 ? 1.901 8.765 -5.742 1.00 96.12 204 VAL A C 1
ATOM 1604 O O . VAL A 1 204 ? 1.173 8.263 -4.894 1.00 96.12 204 VAL A O 1
ATOM 1607 N N . ASN A 1 205 ? 2.505 9.935 -5.556 1.00 95.69 205 ASN A N 1
ATOM 1608 C CA . ASN A 1 205 ? 2.241 10.808 -4.416 1.00 95.69 205 ASN A CA 1
ATOM 1609 C C . ASN A 1 205 ? 1.426 12.008 -4.923 1.00 95.69 205 ASN A C 1
ATOM 1611 O O . ASN A 1 205 ? 2.008 12.911 -5.531 1.00 95.69 205 ASN A O 1
ATOM 1615 N N . PRO A 1 206 ? 0.088 12.019 -4.756 1.00 92.56 206 PRO A N 1
ATOM 1616 C CA . PRO A 1 206 ? -0.755 13.079 -5.296 1.00 92.56 206 PRO A CA 1
ATOM 1617 C C . PRO A 1 206 ? -0.297 14.473 -4.862 1.00 92.56 206 PRO A C 1
ATOM 1619 O O . PRO A 1 206 ? 0.110 14.680 -3.722 1.00 92.56 206 PRO A O 1
ATOM 1622 N N . GLN A 1 207 ? -0.383 15.435 -5.784 1.00 90.38 207 GLN A N 1
ATOM 1623 C CA . GLN A 1 207 ? -0.001 16.843 -5.585 1.00 90.38 207 GLN A CA 1
ATOM 1624 C C . GLN A 1 207 ? 1.506 17.101 -5.338 1.00 90.38 207 GLN A C 1
ATOM 1626 O O . GLN A 1 207 ? 1.909 18.262 -5.286 1.00 90.38 207 GLN A O 1
ATOM 1631 N N . VAL A 1 208 ? 2.359 16.069 -5.257 1.00 92.44 208 VAL A N 1
ATOM 1632 C CA . VAL A 1 208 ? 3.822 16.216 -5.156 1.00 92.44 208 VAL A CA 1
ATOM 1633 C C . VAL A 1 208 ? 4.450 16.204 -6.560 1.00 92.44 208 VAL A C 1
ATOM 1635 O O . VAL A 1 208 ? 4.246 15.240 -7.297 1.00 92.44 208 VAL A O 1
ATOM 1638 N N . PRO A 1 209 ? 5.235 17.226 -6.961 1.00 90.88 209 PRO A N 1
ATOM 1639 C CA . PRO A 1 209 ? 5.924 17.214 -8.249 1.00 90.88 209 PRO A CA 1
ATOM 1640 C C . PRO A 1 209 ? 6.969 16.095 -8.337 1.00 90.88 209 PRO A C 1
ATOM 1642 O O . PRO A 1 209 ? 7.827 15.967 -7.465 1.00 90.88 209 PRO A O 1
ATOM 1645 N N . GLU A 1 210 ? 6.953 15.345 -9.439 1.00 89.50 210 GLU A N 1
ATOM 1646 C CA . GLU A 1 210 ? 7.834 14.193 -9.693 1.00 89.50 210 GLU A CA 1
ATOM 1647 C C . GLU A 1 210 ? 9.335 14.516 -9.511 1.00 89.50 210 GLU A C 1
ATOM 1649 O O . GLU A 1 210 ? 10.078 13.707 -8.962 1.00 89.50 210 GLU A O 1
ATOM 1654 N N . LEU A 1 211 ? 9.776 15.730 -9.872 1.00 88.75 211 LEU A N 1
ATOM 1655 C CA . LEU A 1 211 ? 11.159 16.200 -9.679 1.00 88.75 211 LEU A CA 1
ATOM 1656 C C . LEU A 1 211 ? 11.595 16.245 -8.200 1.00 88.75 211 LEU A C 1
ATOM 1658 O O . LEU A 1 211 ? 12.768 16.050 -7.899 1.00 88.75 211 LEU A O 1
ATOM 1662 N N . VAL A 1 212 ? 10.661 16.502 -7.280 1.00 91.12 212 VAL A N 1
ATOM 1663 C CA . VAL A 1 212 ? 10.906 16.489 -5.825 1.00 91.12 212 VAL A CA 1
ATOM 1664 C C . VAL A 1 212 ? 10.837 15.060 -5.278 1.00 91.12 212 VAL A C 1
ATOM 1666 O O . VAL A 1 212 ? 11.488 14.740 -4.287 1.00 91.12 212 VAL A O 1
ATOM 1669 N N . LEU A 1 213 ? 10.050 14.200 -5.928 1.00 91.06 213 LEU A N 1
ATOM 1670 C CA . LEU A 1 213 ? 9.754 12.843 -5.481 1.00 91.06 213 LEU A CA 1
ATOM 1671 C C . LEU A 1 213 ? 10.806 11.809 -5.918 1.00 91.06 213 LEU A C 1
ATOM 1673 O O . LEU A 1 213 ? 11.067 10.863 -5.180 1.00 91.06 213 LEU A O 1
ATOM 1677 N N . LYS A 1 214 ? 11.421 11.978 -7.093 1.00 91.44 214 LYS A N 1
ATOM 1678 C CA . LYS A 1 214 ? 12.318 10.990 -7.719 1.00 91.44 214 LYS A CA 1
ATOM 1679 C C . LYS A 1 214 ? 13.444 10.452 -6.805 1.00 91.44 214 LYS A C 1
ATOM 1681 O O . LYS A 1 214 ? 13.567 9.229 -6.743 1.00 91.44 214 LYS A O 1
ATOM 1686 N N . PRO A 1 215 ? 14.161 11.267 -6.000 1.00 91.88 215 PRO A N 1
ATOM 1687 C CA . PRO A 1 215 ? 15.168 10.750 -5.062 1.00 91.88 215 PRO A CA 1
ATOM 1688 C C . PRO A 1 215 ? 14.594 9.881 -3.928 1.00 91.88 215 PRO A C 1
ATOM 1690 O O . PRO A 1 215 ? 15.293 9.039 -3.372 1.00 91.88 215 PRO A O 1
ATOM 1693 N N . GLU A 1 216 ? 13.320 10.054 -3.563 1.00 91.81 216 GLU A N 1
ATOM 1694 C CA . GLU A 1 216 ? 12.638 9.154 -2.623 1.00 91.81 216 GLU A CA 1
ATOM 1695 C C . GLU A 1 216 ? 12.238 7.846 -3.325 1.00 91.81 216 GLU A C 1
ATOM 1697 O O . GLU A 1 216 ? 12.425 6.769 -2.766 1.00 91.81 216 GLU A O 1
ATOM 1702 N N . LEU A 1 217 ? 11.775 7.910 -4.580 1.00 94.88 217 LEU A N 1
ATOM 1703 C CA . LEU A 1 217 ? 11.447 6.716 -5.373 1.00 94.88 217 LEU A CA 1
ATOM 1704 C C . LEU A 1 217 ? 12.659 5.798 -5.592 1.00 94.88 217 LEU A C 1
ATOM 1706 O O . LEU A 1 217 ? 12.508 4.583 -5.525 1.00 94.88 217 LEU A O 1
ATOM 1710 N N . GLU A 1 218 ? 13.852 6.362 -5.793 1.00 92.62 218 GLU A N 1
ATOM 1711 C CA . GLU A 1 218 ? 15.126 5.628 -5.915 1.00 92.62 218 GLU A CA 1
ATOM 1712 C C . GLU A 1 218 ? 15.504 4.832 -4.651 1.00 92.62 218 GLU A C 1
ATOM 1714 O O . GLU A 1 218 ? 16.217 3.829 -4.737 1.00 92.62 218 GLU A O 1
ATOM 1719 N N . ASN A 1 219 ? 15.005 5.249 -3.483 1.00 92.44 219 ASN A N 1
ATOM 1720 C CA . ASN A 1 219 ? 15.108 4.481 -2.244 1.00 92.44 219 ASN A CA 1
ATOM 1721 C C . ASN A 1 219 ? 13.956 3.468 -2.133 1.00 92.44 219 ASN A C 1
ATOM 1723 O O . ASN A 1 219 ? 14.180 2.305 -1.799 1.00 92.44 219 ASN A O 1
ATOM 1727 N N . LEU A 1 220 ? 12.725 3.879 -2.458 1.00 95.19 220 LEU A N 1
ATOM 1728 C CA . LEU A 1 220 ? 11.536 3.032 -2.347 1.00 95.19 220 LEU A CA 1
ATOM 1729 C C . LEU A 1 220 ? 11.521 1.847 -3.333 1.00 95.19 220 LEU A C 1
ATOM 1731 O O . LEU A 1 220 ? 10.968 0.806 -2.978 1.00 95.19 220 LEU A O 1
ATOM 1735 N N . THR A 1 221 ? 12.170 1.907 -4.506 1.00 95.62 221 THR A N 1
ATOM 1736 C CA . THR A 1 221 ? 12.309 0.716 -5.381 1.00 95.62 221 THR A CA 1
ATOM 1737 C C . THR A 1 221 ? 13.052 -0.436 -4.705 1.00 95.62 221 THR A C 1
ATOM 1739 O O . THR A 1 221 ? 12.845 -1.588 -5.079 1.00 95.62 221 THR A O 1
ATOM 1742 N N . LYS A 1 222 ? 13.872 -0.143 -3.688 1.00 95.19 222 LYS A N 1
ATOM 1743 C CA . LYS A 1 222 ? 14.681 -1.097 -2.912 1.00 95.19 222 LYS A CA 1
ATOM 1744 C C . LYS A 1 222 ? 13.982 -1.497 -1.592 1.00 95.19 222 LYS A C 1
ATOM 1746 O O . LYS A 1 222 ? 14.622 -1.962 -0.650 1.00 95.19 222 LYS A O 1
ATOM 1751 N N . THR A 1 223 ? 12.654 -1.321 -1.516 1.00 97.12 223 THR A N 1
ATOM 1752 C CA . THR A 1 223 ? 11.824 -1.654 -0.341 1.00 97.12 223 THR A CA 1
ATOM 1753 C C . THR A 1 223 ? 10.772 -2.734 -0.613 1.00 97.12 223 THR A C 1
ATOM 1755 O O . THR A 1 223 ? 10.347 -2.964 -1.749 1.00 97.12 223 THR A O 1
ATOM 1758 N N . TYR A 1 224 ? 10.347 -3.382 0.473 1.00 98.44 224 TYR A N 1
ATOM 1759 C CA . TYR A 1 224 ? 9.342 -4.441 0.505 1.00 98.44 224 TYR A CA 1
ATOM 1760 C C . TYR A 1 224 ? 8.184 -4.058 1.433 1.00 98.44 224 TYR A C 1
ATOM 1762 O O . TYR A 1 224 ? 8.415 -3.483 2.501 1.00 98.44 224 TYR A O 1
ATOM 1770 N N . GLY A 1 225 ? 6.953 -4.404 1.050 1.00 98.12 225 GLY A 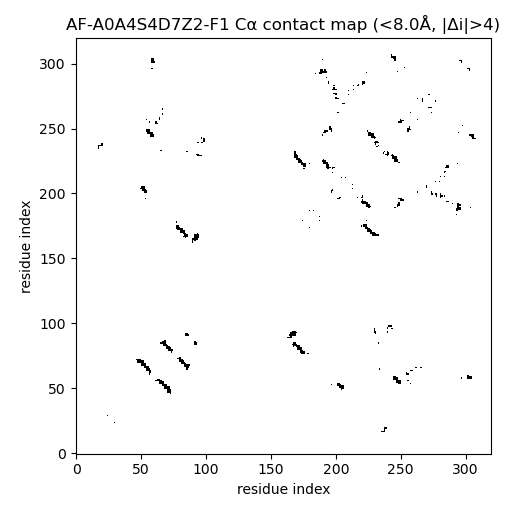N 1
ATOM 1771 C CA . GLY A 1 225 ? 5.719 -4.077 1.773 1.00 98.12 225 GLY A CA 1
ATOM 1772 C C . GLY A 1 225 ? 4.984 -5.302 2.311 1.00 98.12 225 GLY A C 1
ATOM 1773 O O . GLY A 1 225 ? 4.958 -6.361 1.678 1.00 98.12 225 GLY A O 1
ATOM 1774 N N . LYS A 1 226 ? 4.366 -5.165 3.490 1.00 97.81 226 LYS A N 1
ATOM 1775 C CA . LYS A 1 226 ? 3.452 -6.153 4.090 1.00 97.81 226 LYS A CA 1
ATOM 1776 C C . LYS A 1 226 ? 2.135 -5.492 4.469 1.00 97.81 226 LYS A C 1
ATOM 1778 O O . LYS A 1 226 ? 1.991 -4.963 5.573 1.00 97.81 226 LYS A O 1
ATOM 1783 N N . PHE A 1 227 ? 1.168 -5.561 3.559 1.00 95.56 227 PHE A N 1
ATOM 1784 C CA . PHE A 1 227 ? -0.150 -4.949 3.704 1.00 95.56 227 PHE A CA 1
ATOM 1785 C C . PHE A 1 227 ? -1.218 -5.969 4.131 1.00 95.56 227 PHE A C 1
ATOM 1787 O O . PHE A 1 227 ? -1.502 -6.943 3.430 1.00 95.56 227 PHE A O 1
ATOM 1794 N N . TRP A 1 228 ? -1.851 -5.713 5.280 1.00 94.19 228 TRP A N 1
ATOM 1795 C CA . TRP A 1 228 ? -3.040 -6.421 5.756 1.00 94.19 228 TRP A CA 1
ATOM 1796 C C . TRP A 1 228 ? -4.292 -5.554 5.602 1.00 94.19 228 TRP A C 1
ATOM 1798 O O . TRP A 1 228 ? -4.472 -4.575 6.328 1.00 94.19 228 TRP A O 1
ATOM 1808 N N . CYS A 1 229 ? -5.195 -5.950 4.705 1.00 90.88 229 CYS A N 1
ATOM 1809 C CA . CYS A 1 229 ? -6.530 -5.368 4.580 1.00 90.88 229 CYS A CA 1
ATOM 1810 C C . CYS A 1 229 ? -7.463 -5.960 5.651 1.00 90.88 229 CYS A C 1
ATOM 1812 O O . CYS A 1 229 ? -7.636 -7.180 5.717 1.00 90.88 229 CYS A O 1
ATOM 1814 N N . THR A 1 230 ? -8.081 -5.114 6.481 1.00 87.69 230 THR A N 1
ATOM 1815 C CA . THR A 1 230 ? -9.051 -5.517 7.517 1.00 87.69 230 THR A CA 1
ATOM 1816 C C . THR A 1 230 ? -10.507 -5.288 7.105 1.00 87.69 230 THR A C 1
ATOM 1818 O O . THR A 1 230 ? -11.391 -5.945 7.655 1.00 87.69 230 THR A O 1
ATOM 1821 N N . TRP A 1 231 ? -10.779 -4.428 6.113 1.00 85.94 231 TRP A N 1
ATOM 1822 C CA . TRP A 1 231 ? -12.117 -4.239 5.541 1.00 85.94 231 TRP A CA 1
ATOM 1823 C C . TRP A 1 231 ? -12.109 -4.400 4.020 1.00 85.94 231 TRP A C 1
ATOM 1825 O O . TRP A 1 231 ? -11.621 -3.550 3.281 1.00 85.94 231 TRP A O 1
ATOM 1835 N N . GLN A 1 232 ? -12.732 -5.481 3.550 1.00 83.81 232 GLN A N 1
ATOM 1836 C CA . GLN A 1 232 ? -12.868 -5.798 2.128 1.00 83.81 232 GLN A CA 1
ATOM 1837 C C . GLN A 1 232 ? -14.020 -5.017 1.471 1.00 83.81 232 GLN A C 1
ATOM 1839 O O . GLN A 1 232 ? -15.039 -5.594 1.090 1.00 83.81 232 GLN A O 1
ATOM 1844 N N . VAL A 1 233 ? -13.893 -3.689 1.389 1.00 75.38 233 VAL A N 1
ATOM 1845 C CA . VAL A 1 233 ? -14.963 -2.786 0.913 1.00 75.38 233 VAL A CA 1
ATOM 1846 C C . VAL A 1 233 ? -15.465 -3.112 -0.501 1.00 75.38 233 VAL A C 1
ATOM 1848 O O . VAL A 1 233 ? -16.643 -2.913 -0.792 1.00 75.38 233 VAL A O 1
ATOM 1851 N N . ASP A 1 234 ? -14.623 -3.700 -1.356 1.00 81.56 234 ASP A N 1
ATOM 1852 C CA . ASP A 1 234 ? -14.955 -4.111 -2.728 1.00 81.56 234 ASP A CA 1
ATOM 1853 C C . ASP A 1 234 ? -16.018 -5.224 -2.803 1.00 81.56 234 ASP A C 1
ATOM 1855 O O . ASP A 1 234 ? -16.681 -5.379 -3.827 1.00 81.56 234 ASP A O 1
ATOM 1859 N N . ARG A 1 235 ? -16.243 -5.961 -1.706 1.00 81.38 235 ARG A N 1
ATOM 1860 C CA . ARG A 1 235 ? -17.361 -6.914 -1.573 1.00 81.38 235 ARG A CA 1
ATOM 1861 C C . ARG A 1 235 ? -18.713 -6.239 -1.312 1.00 81.38 235 ARG A C 1
ATOM 1863 O O . ARG A 1 235 ? -19.732 -6.926 -1.300 1.00 81.38 235 ARG A O 1
ATOM 1870 N N . GLY A 1 236 ? -18.737 -4.933 -1.036 1.00 74.75 236 GLY A N 1
ATOM 1871 C CA . GLY A 1 236 ? -19.925 -4.227 -0.551 1.00 74.75 236 GLY A CA 1
ATOM 1872 C C . GLY A 1 236 ? -20.306 -4.572 0.896 1.00 74.75 236 GLY A C 1
ATOM 1873 O O . GLY A 1 236 ? -21.433 -4.295 1.317 1.00 74.75 236 GLY A O 1
ATOM 1874 N N . ASP A 1 237 ? -19.402 -5.183 1.676 1.00 76.25 237 ASP A N 1
ATOM 1875 C CA . ASP A 1 237 ? -19.652 -5.453 3.093 1.00 76.25 237 ASP A CA 1
ATOM 1876 C C . ASP A 1 237 ? -19.789 -4.129 3.859 1.00 76.25 237 ASP A C 1
ATOM 1878 O O . ASP A 1 237 ? -18.850 -3.338 3.939 1.00 76.25 237 ASP A O 1
ATOM 1882 N N . ARG A 1 238 ? -20.938 -3.903 4.502 1.00 75.25 238 ARG A N 1
ATOM 1883 C CA . ARG A 1 238 ? -21.209 -2.675 5.281 1.00 75.25 238 ARG A CA 1
ATOM 1884 C C . ARG A 1 238 ? -20.495 -2.614 6.645 1.00 75.25 238 ARG A C 1
ATOM 1886 O O . ARG A 1 238 ? -20.764 -1.707 7.427 1.00 75.25 238 ARG A O 1
ATOM 1893 N N . LEU A 1 239 ? -19.659 -3.604 6.955 1.00 80.88 239 LEU A N 1
ATOM 1894 C CA . LEU A 1 239 ? -18.836 -3.754 8.162 1.00 80.88 239 LEU A CA 1
ATOM 1895 C C . LEU A 1 239 ? -17.588 -4.588 7.796 1.00 80.88 239 LEU A C 1
ATOM 1897 O O . LEU A 1 239 ? -17.679 -5.399 6.873 1.00 80.88 239 LEU A O 1
ATOM 1901 N N . PRO A 1 240 ? -16.462 -4.488 8.526 1.00 80.56 240 PRO A N 1
ATOM 1902 C CA . PRO A 1 240 ? -15.325 -5.391 8.338 1.00 80.56 240 PRO A CA 1
ATOM 1903 C C . PRO A 1 240 ? -15.700 -6.830 8.749 1.00 80.56 240 PRO A C 1
ATOM 1905 O O . PRO A 1 240 ? -15.853 -7.129 9.934 1.00 80.56 240 PRO A O 1
ATOM 1908 N N . LEU A 1 241 ? -15.892 -7.726 7.770 1.00 81.31 241 LEU A N 1
ATOM 1909 C CA . LEU A 1 241 ? -16.353 -9.106 7.989 1.00 81.31 241 LEU A CA 1
ATOM 1910 C C . LEU A 1 241 ? -15.319 -10.164 7.575 1.00 81.31 241 LEU A C 1
ATOM 1912 O O . LEU A 1 241 ? -15.039 -10.358 6.388 1.00 81.31 241 LEU A O 1
ATOM 1916 N N . GLY A 1 242 ? -14.866 -10.941 8.562 1.00 83.12 242 GLY A N 1
ATOM 1917 C CA . GLY A 1 242 ? -13.929 -12.058 8.396 1.00 83.12 242 GLY A CA 1
ATOM 1918 C C . GLY A 1 242 ? -12.534 -11.756 8.959 1.00 83.12 242 GLY A C 1
ATOM 1919 O O . GLY A 1 242 ? -12.360 -10.764 9.667 1.00 83.12 242 GLY A O 1
ATOM 1920 N N . PRO A 1 243 ? -11.541 -12.623 8.693 1.00 86.38 243 PRO A N 1
ATOM 1921 C CA . PRO A 1 243 ? -10.147 -12.337 9.012 1.00 86.38 243 PRO A CA 1
ATOM 1922 C C . PRO A 1 243 ? -9.550 -11.282 8.061 1.00 86.38 243 PRO A C 1
ATOM 1924 O O . PRO A 1 243 ? -10.066 -11.095 6.951 1.00 86.38 243 PRO A O 1
ATOM 1927 N N . PRO A 1 244 ? -8.427 -10.644 8.443 1.00 89.69 244 PRO A N 1
ATOM 1928 C CA . PRO A 1 244 ? -7.645 -9.825 7.525 1.00 89.69 244 PRO A CA 1
ATOM 1929 C C . PRO A 1 244 ? -7.202 -10.617 6.289 1.00 89.69 244 PRO A C 1
ATOM 1931 O O . PRO A 1 244 ? -6.885 -11.805 6.374 1.00 89.69 244 PRO A O 1
ATOM 1934 N N . SER A 1 245 ? -7.151 -9.946 5.142 1.00 90.75 245 SER A N 1
ATOM 1935 C CA . SER A 1 245 ? -6.562 -10.483 3.912 1.00 90.75 245 SER A CA 1
ATOM 1936 C C . SER A 1 245 ? -5.164 -9.922 3.705 1.00 90.75 245 SER A C 1
ATOM 1938 O O . SER A 1 245 ? -4.939 -8.730 3.912 1.00 90.75 245 SER A O 1
ATOM 1940 N N . LEU A 1 246 ? -4.237 -10.777 3.276 1.00 94.00 246 LEU A N 1
ATOM 1941 C CA . LEU A 1 246 ? -2.922 -10.338 2.833 1.00 94.00 246 LEU A CA 1
ATOM 1942 C C . LEU A 1 246 ? -3.032 -9.753 1.420 1.00 94.00 246 LEU A C 1
ATOM 1944 O O . LEU A 1 246 ? -3.640 -10.370 0.539 1.00 94.00 246 LEU A O 1
ATOM 1948 N N . MET A 1 247 ? -2.423 -8.591 1.214 1.00 94.06 247 MET A N 1
ATOM 1949 C CA . MET A 1 247 ? -2.468 -7.836 -0.035 1.00 94.06 247 MET A CA 1
ATOM 1950 C C . MET A 1 247 ? -1.093 -7.794 -0.709 1.00 94.06 247 MET A C 1
ATOM 1952 O O . MET A 1 247 ? -0.053 -7.821 -0.049 1.00 94.06 247 MET A O 1
ATOM 1956 N N . MET A 1 248 ? -1.095 -7.737 -2.037 1.00 94.50 248 MET A N 1
ATOM 1957 C CA . MET A 1 248 ? 0.097 -7.773 -2.883 1.00 94.50 248 MET A CA 1
ATOM 1958 C C . MET A 1 248 ? 0.164 -6.542 -3.783 1.00 94.50 248 MET A C 1
ATOM 1960 O O . MET A 1 248 ? -0.849 -6.148 -4.366 1.00 94.50 248 MET A O 1
ATOM 1964 N N . SER A 1 249 ? 1.366 -5.988 -3.927 1.00 95.19 249 SER A N 1
ATOM 1965 C CA . SER A 1 249 ? 1.688 -4.974 -4.932 1.00 95.19 249 SER A CA 1
ATOM 1966 C C . SER A 1 249 ? 1.515 -5.515 -6.369 1.00 95.19 249 SER A C 1
ATOM 1968 O O . SER A 1 249 ? 1.674 -6.725 -6.598 1.00 95.19 249 SER A O 1
ATOM 1970 N N . PRO A 1 250 ? 1.187 -4.656 -7.356 1.00 95.44 250 PRO A N 1
ATOM 1971 C CA . PRO A 1 250 ? 1.212 -4.985 -8.774 1.00 95.44 250 PRO A CA 1
ATOM 1972 C C . PRO A 1 250 ? 2.570 -5.518 -9.232 1.00 95.44 250 PRO A C 1
ATOM 1974 O O . PRO A 1 250 ? 3.622 -5.149 -8.719 1.00 95.44 250 PRO A O 1
ATOM 1977 N N . GLN A 1 251 ? 2.562 -6.383 -10.245 1.00 94.81 251 GLN A N 1
ATOM 1978 C CA . GLN A 1 251 ? 3.760 -7.070 -10.741 1.00 94.81 251 GLN A CA 1
ATOM 1979 C C . GLN A 1 251 ? 3.677 -7.275 -12.266 1.00 94.81 251 GLN A C 1
ATOM 1981 O O . GLN A 1 251 ? 2.575 -7.372 -12.809 1.00 94.81 251 GLN A O 1
ATOM 1986 N N . PRO A 1 252 ? 4.809 -7.412 -12.990 1.00 92.31 252 PRO A N 1
ATOM 1987 C CA . PRO A 1 252 ? 4.825 -7.446 -14.460 1.00 92.31 252 PRO A CA 1
ATOM 1988 C C . PRO A 1 252 ? 4.199 -8.711 -15.081 1.00 92.31 252 PRO A C 1
ATOM 1990 O O . PRO A 1 252 ? 3.989 -8.767 -16.297 1.00 92.31 252 PRO A O 1
ATOM 1993 N N . VAL A 1 253 ? 3.895 -9.728 -14.269 1.00 91.62 253 VAL A N 1
ATOM 1994 C CA . VAL A 1 253 ? 3.235 -10.977 -14.683 1.00 91.62 253 VAL A CA 1
ATOM 1995 C C . VAL A 1 253 ? 1.738 -10.768 -14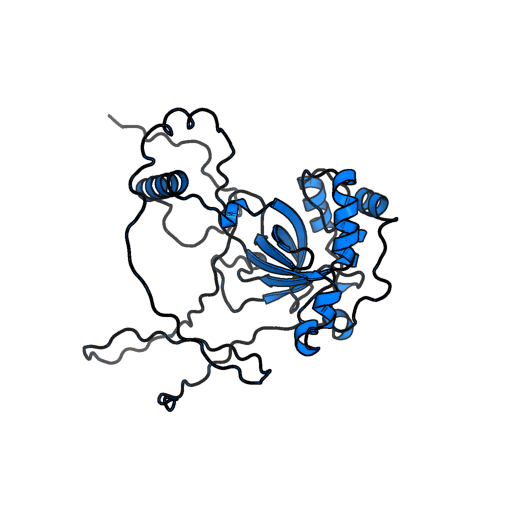.937 1.00 91.62 253 VAL A C 1
ATOM 1997 O O . VAL A 1 253 ? 1.125 -9.884 -14.352 1.00 91.62 253 VAL A O 1
ATOM 2000 N N . ASN A 1 254 ? 1.114 -11.602 -15.775 1.00 88.19 254 ASN A N 1
ATOM 2001 C CA . ASN A 1 254 ? -0.264 -11.380 -16.248 1.00 88.19 254 ASN A CA 1
ATOM 2002 C C . ASN A 1 254 ? -1.302 -11.183 -15.117 1.00 88.19 254 ASN A C 1
ATOM 2004 O O . ASN A 1 254 ? -2.119 -10.274 -15.189 1.00 88.19 254 ASN A O 1
ATOM 2008 N N . LEU A 1 255 ? -1.226 -11.983 -14.045 1.00 87.81 255 LEU A N 1
ATOM 2009 C CA . LEU A 1 255 ? -2.119 -11.870 -12.878 1.00 87.81 255 LEU A CA 1
ATOM 2010 C C . LEU A 1 255 ? -1.823 -10.653 -11.976 1.00 87.81 255 LEU A C 1
ATOM 2012 O O . LEU A 1 255 ? -2.657 -10.307 -11.151 1.00 87.81 255 LEU A O 1
ATOM 2016 N N . GLY A 1 256 ? -0.651 -10.025 -12.116 1.00 90.31 256 GLY A N 1
ATOM 2017 C CA . GLY A 1 256 ? -0.215 -8.868 -11.324 1.00 90.31 256 GLY A CA 1
ATOM 2018 C C . GLY A 1 256 ? -0.478 -7.512 -11.970 1.00 90.31 256 GLY A C 1
ATOM 2019 O O . GLY A 1 256 ? -0.229 -6.488 -11.338 1.00 90.31 256 GLY A O 1
ATOM 2020 N N . LYS A 1 257 ? -0.944 -7.481 -13.222 1.00 94.81 257 LYS A N 1
ATOM 2021 C CA . LYS A 1 257 ? -1.198 -6.231 -13.942 1.00 94.81 257 LYS A CA 1
ATOM 2022 C C . LYS A 1 257 ? -2.513 -5.606 -13.492 1.00 94.81 257 LYS A C 1
ATOM 2024 O O . LYS A 1 257 ? -3.548 -6.273 -13.449 1.00 94.81 257 LYS A O 1
ATOM 2029 N N . VAL A 1 258 ? -2.472 -4.307 -13.208 1.00 96.19 258 VAL A N 1
ATOM 2030 C CA . VAL A 1 258 ? -3.670 -3.517 -12.906 1.00 96.19 258 VAL A CA 1
ATOM 2031 C C . VAL A 1 258 ? -4.542 -3.411 -14.161 1.00 96.19 258 VAL A C 1
ATOM 2033 O O . VAL A 1 258 ? -4.035 -3.211 -15.267 1.00 96.19 258 VAL A O 1
ATOM 2036 N N . ARG A 1 259 ? -5.861 -3.557 -14.006 1.00 95.50 259 ARG A N 1
ATOM 2037 C CA . ARG A 1 259 ? -6.835 -3.372 -15.097 1.00 95.50 259 ARG A CA 1
ATOM 2038 C C . ARG A 1 259 ? -6.767 -1.925 -15.633 1.00 95.50 259 ARG A C 1
ATOM 2040 O O . ARG A 1 259 ? -6.893 -1.012 -14.817 1.00 95.50 259 ARG A O 1
ATOM 2047 N N . PRO A 1 260 ? -6.669 -1.686 -16.960 1.00 96.19 260 PRO A N 1
ATOM 2048 C CA . PRO A 1 260 ? -6.504 -0.338 -17.523 1.00 96.19 260 PRO A CA 1
ATOM 2049 C C . PRO A 1 260 ? -7.509 0.703 -17.011 1.00 96.19 260 PRO A C 1
ATOM 2051 O O . PRO A 1 260 ? -7.092 1.738 -16.507 1.00 96.19 260 PRO A O 1
ATOM 2054 N N . HIS A 1 261 ? -8.808 0.380 -16.966 1.00 95.31 261 HIS A N 1
ATOM 2055 C CA . HIS A 1 261 ? -9.845 1.304 -16.479 1.00 95.31 261 HIS A CA 1
ATOM 2056 C C . HIS A 1 261 ? -9.676 1.765 -15.015 1.00 95.31 261 HIS A C 1
ATOM 2058 O O . HIS A 1 261 ? -10.219 2.800 -14.634 1.00 95.31 261 HIS A O 1
ATOM 2064 N N . LEU A 1 262 ? -8.953 1.012 -14.173 1.00 93.69 262 LEU A N 1
ATOM 2065 C CA . LEU A 1 262 ? -8.632 1.443 -12.806 1.00 93.69 262 LEU A CA 1
ATOM 2066 C C . LEU A 1 262 ? -7.527 2.507 -12.823 1.00 93.69 262 LEU A C 1
ATOM 2068 O O . LEU A 1 262 ? -7.626 3.503 -12.108 1.00 93.69 262 LEU A O 1
ATOM 2072 N N . VAL A 1 263 ? -6.523 2.323 -13.685 1.00 96.88 263 VAL A N 1
ATOM 2073 C CA . VAL A 1 263 ? -5.472 3.315 -13.944 1.00 96.88 263 VAL A CA 1
ATOM 2074 C C . VAL A 1 263 ? -6.074 4.567 -14.577 1.00 96.88 263 VAL A C 1
ATOM 2076 O O . VAL A 1 263 ? -5.880 5.647 -14.044 1.00 96.88 263 VAL A O 1
ATOM 2079 N N . GLU A 1 264 ? -6.885 4.433 -15.629 1.00 96.69 264 GLU A N 1
ATOM 2080 C CA . GLU A 1 264 ? -7.562 5.548 -16.312 1.00 96.69 264 GLU A CA 1
ATOM 2081 C C . GLU A 1 264 ? -8.400 6.402 -15.341 1.00 96.69 264 GLU A C 1
ATOM 2083 O O . GLU A 1 264 ? -8.325 7.631 -15.366 1.00 96.69 264 GLU A O 1
ATOM 2088 N N . LYS A 1 265 ? -9.153 5.764 -14.430 1.00 93.94 265 LYS A N 1
ATOM 2089 C CA . LYS A 1 265 ? -9.922 6.445 -13.373 1.00 93.94 265 LYS A CA 1
ATOM 2090 C C . LYS A 1 265 ? -9.011 7.244 -12.430 1.00 93.94 265 LYS A C 1
ATOM 2092 O O . LYS A 1 265 ? -9.308 8.399 -12.124 1.00 93.94 265 LYS A O 1
ATOM 2097 N N . ARG A 1 266 ? -7.919 6.630 -11.963 1.00 95.06 266 ARG A N 1
ATOM 2098 C CA . ARG A 1 266 ? -6.925 7.225 -11.051 1.00 95.06 266 ARG A CA 1
ATOM 2099 C C . ARG A 1 266 ? -6.181 8.384 -11.724 1.00 95.06 266 ARG A C 1
ATOM 2101 O O . ARG A 1 266 ? -6.006 9.442 -11.123 1.00 95.06 266 ARG A O 1
ATOM 2108 N N . ASP A 1 267 ? -5.788 8.204 -12.979 1.00 96.50 267 ASP A N 1
ATOM 2109 C CA . ASP A 1 267 ? -5.086 9.193 -13.794 1.00 96.50 267 ASP A CA 1
ATOM 2110 C C . ASP A 1 267 ? -5.971 10.417 -14.066 1.00 96.50 267 ASP A C 1
ATOM 2112 O O . ASP A 1 267 ? -5.547 11.548 -13.828 1.00 96.50 267 ASP A O 1
ATOM 2116 N N . TYR A 1 268 ? -7.241 10.202 -14.433 1.00 96.31 268 TYR A N 1
ATOM 2117 C CA . TYR A 1 268 ? -8.243 11.264 -14.575 1.00 96.31 268 TYR A CA 1
ATOM 2118 C C . TYR A 1 268 ? -8.477 12.033 -13.262 1.00 96.31 268 TYR A C 1
ATOM 2120 O O . TYR A 1 268 ? -8.485 13.266 -13.256 1.00 96.31 268 TYR A O 1
ATOM 2128 N N . LYS A 1 269 ? -8.617 11.314 -12.137 1.00 93.19 269 LYS A N 1
ATOM 2129 C CA . LYS A 1 269 ? -8.819 11.873 -10.787 1.00 93.19 269 LYS A CA 1
ATOM 2130 C C . LYS A 1 269 ? -7.695 12.833 -10.381 1.00 93.19 269 LYS A C 1
ATOM 2132 O O . LYS A 1 269 ? -7.979 13.934 -9.910 1.00 93.19 269 LYS A O 1
ATOM 2137 N N . TYR A 1 270 ? -6.434 12.447 -10.589 1.00 94.12 270 TYR A N 1
ATOM 2138 C CA . TYR A 1 270 ? -5.272 13.262 -10.205 1.00 94.12 270 TYR A CA 1
ATOM 2139 C C . TYR A 1 270 ? -4.698 14.143 -11.324 1.00 94.12 270 TYR A C 1
ATOM 2141 O O . TYR A 1 270 ? -3.810 14.947 -11.047 1.00 94.12 270 TYR A O 1
ATOM 2149 N N . LYS A 1 271 ? -5.229 14.054 -12.553 1.00 95.38 271 LYS A N 1
ATOM 2150 C CA . LYS A 1 271 ? -4.766 14.784 -13.752 1.00 95.38 271 LYS A CA 1
ATOM 2151 C C . LYS A 1 271 ? -3.306 14.470 -14.101 1.00 95.38 271 LYS A C 1
ATOM 2153 O O . LYS A 1 271 ? -2.500 15.367 -14.338 1.00 95.38 271 LYS A O 1
ATOM 2158 N N . ILE A 1 272 ? -2.990 13.180 -14.104 1.00 95.06 272 ILE A N 1
ATOM 2159 C CA . ILE A 1 272 ? -1.669 12.610 -14.398 1.00 95.06 272 ILE A CA 1
ATOM 2160 C C . ILE A 1 272 ? -1.759 11.638 -15.583 1.00 95.06 272 ILE A C 1
ATOM 2162 O O . ILE A 1 272 ? -2.846 11.358 -16.079 1.00 95.06 272 ILE A O 1
ATOM 2166 N N . SER A 1 273 ? -0.611 11.126 -16.021 1.00 96.12 273 SER A N 1
ATOM 2167 C CA . SER A 1 273 ? -0.476 10.153 -17.107 1.00 96.12 273 SER A CA 1
ATOM 2168 C C . SER A 1 273 ? 0.512 9.072 -16.681 1.00 96.12 273 SER A C 1
ATOM 2170 O O . SER A 1 273 ? 1.663 9.373 -16.349 1.00 96.12 273 SER A O 1
ATOM 2172 N N . ILE A 1 274 ? 0.073 7.812 -16.662 1.00 95.69 274 ILE A N 1
ATOM 2173 C CA . ILE A 1 274 ? 0.928 6.671 -16.323 1.00 95.69 274 ILE A CA 1
ATOM 2174 C C . ILE A 1 274 ? 2.120 6.529 -17.277 1.00 95.69 274 ILE A C 1
ATOM 2176 O O . ILE A 1 274 ? 3.213 6.194 -16.823 1.00 95.69 274 ILE A O 1
ATOM 2180 N N . ASP A 1 275 ? 1.952 6.820 -18.570 1.00 96.38 275 ASP A N 1
ATOM 2181 C CA . ASP A 1 275 ? 3.050 6.730 -19.537 1.00 96.38 275 ASP A CA 1
ATOM 2182 C C . ASP A 1 275 ? 4.076 7.859 -19.340 1.00 96.38 275 ASP A C 1
ATOM 2184 O O . ASP A 1 275 ? 5.276 7.585 -19.385 1.00 96.38 275 ASP A O 1
ATOM 2188 N N . ASP A 1 276 ? 3.644 9.080 -18.996 1.00 95.94 276 ASP A N 1
ATOM 2189 C CA . ASP A 1 276 ? 4.567 10.182 -18.672 1.00 95.94 276 ASP A CA 1
ATOM 2190 C C . ASP A 1 276 ? 5.369 9.880 -17.392 1.00 95.94 276 ASP A C 1
ATOM 2192 O O . ASP A 1 276 ? 6.586 10.070 -17.357 1.00 95.94 276 ASP A O 1
ATOM 2196 N N . LEU A 1 277 ? 4.708 9.342 -16.357 1.00 95.62 277 LEU A N 1
ATOM 2197 C CA . LEU A 1 277 ? 5.344 8.920 -15.099 1.00 95.62 277 LEU A CA 1
ATOM 2198 C C . LEU A 1 277 ? 6.314 7.748 -15.295 1.00 95.62 277 LEU A C 1
ATOM 2200 O O . LEU A 1 277 ? 7.378 7.683 -14.685 1.00 95.62 277 LEU A O 1
ATOM 2204 N N . LYS A 1 278 ? 5.969 6.802 -16.163 1.00 95.06 278 LYS A N 1
ATOM 2205 C CA . LYS A 1 278 ? 6.842 5.689 -16.539 1.00 95.06 278 LYS A CA 1
ATOM 2206 C C . LYS A 1 278 ? 8.048 6.170 -17.356 1.00 95.06 278 LYS A C 1
ATOM 2208 O O . LYS A 1 278 ? 9.140 5.628 -17.199 1.00 95.06 278 LYS A O 1
ATOM 2213 N N . MET A 1 279 ? 7.884 7.206 -18.183 1.00 95.06 279 MET A N 1
ATOM 2214 C CA . MET A 1 279 ? 8.989 7.847 -18.902 1.00 95.06 279 MET A CA 1
ATOM 2215 C C . MET A 1 279 ? 9.910 8.652 -17.972 1.00 95.06 279 MET A C 1
ATOM 2217 O O . MET A 1 279 ? 11.125 8.501 -18.074 1.00 95.06 279 MET A O 1
ATOM 2221 N N . SER A 1 280 ? 9.390 9.436 -17.017 1.00 94.38 280 SER A N 1
ATOM 2222 C CA . SER A 1 280 ? 10.226 10.195 -16.059 1.00 94.38 280 SER A CA 1
ATOM 2223 C C . SER A 1 280 ? 11.075 9.302 -15.141 1.00 94.38 280 SER A C 1
ATOM 2225 O O . SER A 1 280 ? 12.134 9.720 -14.650 1.00 94.38 280 SER A O 1
ATOM 2227 N N . ARG A 1 281 ? 10.624 8.059 -14.934 1.00 95.56 281 ARG A N 1
ATOM 2228 C CA . ARG A 1 281 ? 11.231 7.045 -14.058 1.00 95.56 281 ARG A CA 1
ATOM 2229 C C . ARG A 1 281 ? 12.116 6.030 -14.778 1.00 95.56 281 ARG A C 1
ATOM 2231 O O . ARG A 1 281 ? 12.622 5.119 -14.126 1.00 95.56 281 ARG A O 1
ATOM 2238 N N . VAL A 1 282 ? 12.353 6.184 -16.084 1.00 92.44 282 VAL A N 1
ATOM 2239 C CA . VAL A 1 282 ? 13.202 5.259 -16.861 1.00 92.44 282 VAL A CA 1
ATOM 2240 C C . VAL A 1 282 ? 14.628 5.144 -16.298 1.00 92.44 282 VAL A C 1
ATOM 2242 O O . VAL A 1 282 ? 15.218 4.068 -16.332 1.00 92.44 282 VAL A O 1
ATOM 2245 N N . GLU A 1 283 ? 15.143 6.235 -15.725 1.00 91.25 283 GLU A N 1
ATOM 2246 C CA . GLU A 1 283 ? 16.475 6.330 -15.110 1.00 91.25 283 GLU A CA 1
ATOM 2247 C C . GLU A 1 283 ? 16.551 5.746 -13.688 1.00 91.25 283 GLU A C 1
ATOM 2249 O O . GLU A 1 283 ? 17.648 5.591 -13.163 1.00 91.25 283 GLU A O 1
ATOM 2254 N N . ILE A 1 284 ? 15.417 5.433 -13.044 1.00 91.62 284 ILE A N 1
ATOM 2255 C CA . ILE A 1 284 ? 15.431 4.855 -11.695 1.00 91.62 284 ILE A CA 1
ATOM 2256 C C . ILE A 1 284 ? 15.936 3.414 -11.787 1.00 91.62 284 ILE A C 1
ATOM 2258 O O . ILE A 1 284 ? 15.372 2.590 -12.511 1.00 91.62 284 ILE A O 1
ATOM 2262 N N . GLU A 1 285 ? 16.981 3.091 -11.031 1.00 86.88 285 GLU A N 1
ATOM 2263 C CA . GLU A 1 285 ? 17.523 1.735 -10.962 1.00 86.88 285 GLU A CA 1
ATOM 2264 C C . GLU A 1 285 ? 16.463 0.727 -10.489 1.00 86.88 285 GLU A C 1
ATOM 2266 O O . GLU A 1 285 ? 15.738 0.946 -9.513 1.00 86.88 285 GLU A O 1
ATOM 2271 N N . GLU A 1 286 ? 16.396 -0.412 -11.176 1.00 78.44 286 GLU A N 1
ATOM 2272 C CA . GLU A 1 286 ? 15.780 -1.615 -10.616 1.00 78.44 286 GLU A CA 1
ATOM 2273 C C . GLU A 1 286 ? 16.775 -2.268 -9.642 1.00 78.44 286 GLU A C 1
ATOM 2275 O O . GLU A 1 286 ? 17.978 -2.236 -9.910 1.00 78.44 286 GLU A O 1
ATOM 2280 N N . PRO A 1 287 ? 16.322 -2.883 -8.534 1.00 83.75 287 PRO A N 1
ATOM 2281 C CA . PRO A 1 287 ? 17.186 -3.752 -7.744 1.00 83.75 287 PRO A CA 1
ATOM 2282 C C . PRO A 1 287 ? 17.744 -4.871 -8.635 1.00 83.75 287 PRO A C 1
ATOM 2284 O O . PRO A 1 287 ? 16.966 -5.581 -9.272 1.00 83.75 287 PRO A O 1
ATOM 2287 N N . GLU A 1 288 ? 19.070 -5.059 -8.656 1.00 80.81 288 GLU A N 1
ATOM 2288 C CA . GLU A 1 288 ? 19.731 -6.128 -9.436 1.00 80.81 288 GLU A CA 1
ATOM 2289 C C . GLU A 1 288 ? 19.165 -7.523 -9.114 1.00 80.81 288 GLU A C 1
ATOM 2291 O O . GLU A 1 288 ? 19.163 -8.429 -9.948 1.00 80.81 288 GLU A O 1
ATOM 2296 N N . TRP A 1 289 ? 18.665 -7.677 -7.887 1.00 85.25 289 TRP A N 1
ATOM 2297 C CA . TRP A 1 289 ? 18.002 -8.863 -7.383 1.00 85.25 289 TRP A CA 1
ATOM 2298 C C . TRP A 1 289 ? 16.781 -8.468 -6.547 1.00 85.25 289 TRP A C 1
ATOM 2300 O O . TRP A 1 289 ? 16.898 -7.737 -5.565 1.00 85.25 289 TRP A O 1
ATOM 2310 N N . ILE A 1 290 ? 15.612 -9.000 -6.908 1.00 90.81 290 ILE A N 1
ATOM 2311 C CA . ILE A 1 290 ? 14.433 -9.034 -6.034 1.00 90.81 290 ILE A CA 1
ATOM 2312 C C . ILE A 1 290 ? 14.367 -10.441 -5.444 1.00 90.81 290 ILE A C 1
ATOM 2314 O O . ILE A 1 290 ? 14.398 -11.429 -6.182 1.00 90.81 290 ILE A O 1
ATOM 2318 N N . ASN A 1 291 ? 14.278 -10.543 -4.120 1.00 92.25 291 ASN A N 1
ATOM 2319 C CA . ASN A 1 291 ? 14.347 -11.828 -3.436 1.00 92.25 291 ASN A CA 1
ATOM 2320 C C . ASN A 1 291 ? 13.164 -12.740 -3.831 1.00 92.25 291 ASN A C 1
ATOM 2322 O O . ASN A 1 291 ? 12.012 -12.334 -3.686 1.00 92.25 291 ASN A O 1
ATOM 2326 N N . PRO A 1 292 ? 13.404 -13.993 -4.268 1.00 89.12 292 PRO A N 1
ATOM 2327 C CA . PRO A 1 292 ? 12.355 -14.903 -4.729 1.00 89.12 292 PRO A CA 1
ATOM 2328 C C . PRO A 1 292 ? 11.434 -15.444 -3.619 1.00 89.12 292 PRO A C 1
ATOM 2330 O O . PRO A 1 292 ? 10.497 -16.183 -3.926 1.00 89.12 292 PRO A O 1
ATOM 2333 N N . GLN A 1 293 ? 11.674 -15.131 -2.343 1.00 92.81 293 GLN A N 1
ATOM 2334 C CA . GLN A 1 293 ? 10.679 -15.328 -1.287 1.00 92.81 293 GLN A CA 1
ATOM 2335 C C . GLN A 1 293 ? 9.645 -14.196 -1.266 1.00 92.81 293 GLN A C 1
ATOM 2337 O O . GLN A 1 293 ? 8.481 -14.481 -1.005 1.00 92.81 293 GLN A O 1
ATOM 2342 N N . ALA A 1 294 ? 10.015 -12.954 -1.596 1.00 92.75 294 ALA A N 1
ATOM 2343 C CA . ALA A 1 294 ? 9.039 -11.886 -1.802 1.00 92.75 294 ALA A CA 1
ATOM 2344 C C . ALA A 1 294 ? 8.168 -12.171 -3.036 1.00 92.75 294 ALA A C 1
ATOM 2346 O O . ALA A 1 294 ? 8.559 -12.904 -3.948 1.00 92.75 294 ALA A O 1
ATOM 2347 N N . ASP A 1 295 ? 6.961 -11.600 -3.058 1.00 93.75 295 ASP A N 1
ATOM 2348 C CA . ASP A 1 295 ? 5.965 -11.814 -4.111 1.00 93.75 295 ASP A CA 1
ATOM 2349 C C . ASP A 1 295 ? 5.695 -13.312 -4.406 1.00 93.75 295 ASP A C 1
ATOM 2351 O O . ASP A 1 295 ? 5.444 -13.698 -5.552 1.00 93.75 295 ASP A O 1
ATOM 2355 N N . ASN A 1 296 ? 5.772 -14.184 -3.388 1.00 91.25 296 ASN A N 1
ATOM 2356 C CA . ASN A 1 296 ? 5.840 -15.649 -3.539 1.00 91.25 296 ASN A CA 1
ATOM 2357 C C . ASN A 1 296 ? 4.725 -16.269 -4.412 1.00 91.25 296 ASN A C 1
ATOM 2359 O O . ASN A 1 296 ? 4.893 -17.328 -5.026 1.00 91.25 296 ASN A O 1
ATOM 2363 N N . TRP A 1 297 ? 3.590 -15.576 -4.510 1.00 89.12 297 TRP A N 1
ATOM 2364 C CA . TRP A 1 297 ? 2.469 -15.912 -5.378 1.00 89.12 297 TRP A CA 1
ATOM 2365 C C . TRP A 1 297 ? 2.832 -15.972 -6.873 1.00 89.12 297 TRP A C 1
ATOM 2367 O O . TRP A 1 297 ? 2.200 -16.743 -7.594 1.00 89.12 297 TRP A O 1
ATOM 2377 N N . LYS A 1 298 ? 3.853 -15.240 -7.356 1.00 90.56 298 LYS A N 1
ATOM 2378 C CA . LYS A 1 298 ? 4.318 -15.281 -8.764 1.00 90.56 298 LYS A CA 1
ATOM 2379 C C . LYS A 1 298 ? 4.730 -16.687 -9.201 1.00 90.56 298 LYS A C 1
ATOM 2381 O O . LYS A 1 298 ? 4.556 -17.032 -10.365 1.00 90.56 298 LYS A O 1
ATOM 2386 N N . GLN A 1 299 ? 5.267 -17.486 -8.277 1.00 85.12 299 GLN A N 1
ATOM 2387 C CA . GLN A 1 299 ? 5.733 -18.854 -8.533 1.00 85.12 299 GLN A CA 1
ATOM 2388 C C . GLN A 1 299 ? 4.602 -19.888 -8.411 1.00 85.12 299 GLN A C 1
ATOM 2390 O O . GLN A 1 299 ? 4.601 -20.889 -9.121 1.00 85.12 299 GLN A O 1
ATOM 2395 N N . HIS A 1 300 ? 3.630 -19.642 -7.525 1.00 83.38 300 HIS A N 1
ATOM 2396 C CA . HIS A 1 300 ? 2.618 -20.628 -7.119 1.00 83.38 300 HIS A CA 1
ATOM 2397 C C . HIS A 1 300 ? 1.201 -20.337 -7.651 1.00 83.38 300 HIS A C 1
ATOM 2399 O O . HIS A 1 300 ? 0.289 -21.143 -7.468 1.00 83.38 300 HIS A O 1
ATOM 2405 N N . GLY A 1 301 ? 0.985 -19.172 -8.271 1.00 79.38 301 GLY A N 1
ATOM 2406 C CA . GLY A 1 301 ? -0.319 -18.695 -8.746 1.00 79.38 301 GLY A CA 1
ATOM 2407 C C . GLY A 1 301 ? -1.321 -18.335 -7.639 1.00 79.38 301 GLY A C 1
ATOM 2408 O O . GLY A 1 301 ? -2.471 -18.026 -7.946 1.00 79.38 301 GLY A O 1
ATOM 2409 N N . LYS A 1 302 ? -0.915 -18.408 -6.363 1.00 75.12 302 LYS A N 1
ATOM 2410 C CA . LYS A 1 302 ? -1.730 -18.165 -5.161 1.00 75.12 302 LYS A CA 1
ATOM 2411 C C . LYS A 1 302 ? -0.853 -17.617 -4.036 1.00 75.12 302 LYS A C 1
ATOM 2413 O O . LYS A 1 302 ? 0.290 -18.049 -3.903 1.00 75.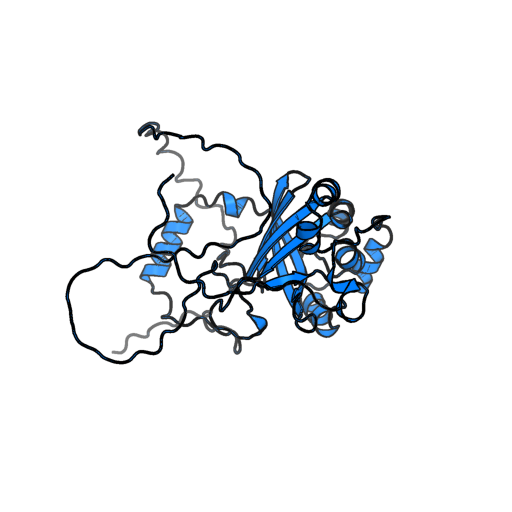12 302 LYS A O 1
ATOM 2418 N N . GLY A 1 303 ? -1.390 -16.709 -3.226 1.00 81.00 303 GLY A N 1
ATOM 2419 C CA . GLY A 1 303 ? -0.772 -16.228 -1.989 1.00 81.00 303 GLY A CA 1
ATOM 2420 C C . GLY A 1 303 ? -1.371 -16.844 -0.718 1.00 81.00 303 GLY A C 1
ATOM 2421 O O . GLY A 1 303 ? -2.042 -17.876 -0.757 1.00 81.00 303 GLY A O 1
ATOM 2422 N N . PHE A 1 304 ? -1.101 -16.204 0.422 1.00 86.88 304 PHE A N 1
ATOM 2423 C CA . PHE A 1 304 ? -1.401 -16.721 1.760 1.00 86.88 304 PHE A CA 1
ATOM 2424 C C . PHE A 1 304 ? -2.745 -16.223 2.302 1.00 86.88 304 PHE A C 1
ATOM 2426 O O . PHE A 1 304 ? -3.128 -15.073 2.107 1.00 86.88 304 PHE A O 1
ATOM 2433 N N . VAL A 1 305 ? -3.444 -17.082 3.048 1.00 84.94 305 VAL A N 1
ATOM 2434 C CA . VAL A 1 305 ? -4.772 -16.789 3.612 1.00 84.94 305 VAL A CA 1
ATOM 2435 C C . VAL A 1 305 ? -4.761 -17.033 5.116 1.00 84.94 305 VAL A C 1
ATOM 2437 O O . VAL A 1 305 ? -4.316 -18.089 5.564 1.00 84.94 305 VAL A O 1
ATOM 2440 N N . ILE A 1 306 ? -5.296 -16.094 5.902 1.00 84.62 306 ILE A N 1
ATOM 2441 C CA . ILE A 1 306 ? -5.587 -16.348 7.318 1.00 84.62 306 ILE A CA 1
ATOM 2442 C C . ILE A 1 306 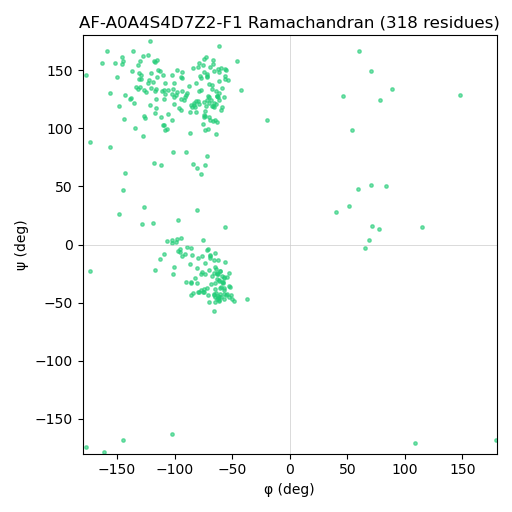? -6.828 -17.241 7.396 1.00 84.62 306 ILE A C 1
ATOM 2444 O O . ILE A 1 306 ? -7.944 -16.805 7.108 1.00 84.62 306 ILE A O 1
ATOM 2448 N N . LEU A 1 307 ? -6.633 -18.493 7.807 1.00 78.62 307 LEU A N 1
ATOM 2449 C CA . LEU A 1 307 ? -7.718 -19.401 8.168 1.00 78.62 307 LEU A CA 1
ATOM 2450 C C . LEU A 1 307 ? -8.072 -19.217 9.649 1.00 78.62 307 LEU A C 1
ATOM 2452 O O . LEU A 1 307 ? -7.191 -19.118 10.502 1.00 78.62 307 LEU A O 1
ATOM 2456 N N . VAL A 1 308 ? -9.371 -19.168 9.955 1.00 80.44 308 VAL A N 1
ATOM 2457 C CA . VAL A 1 308 ? -9.888 -19.061 11.328 1.00 80.44 308 VAL A CA 1
ATOM 2458 C C . VAL A 1 308 ? -10.519 -20.393 11.709 1.00 80.44 308 VAL A C 1
ATOM 2460 O O . VAL A 1 308 ? -11.655 -20.683 11.338 1.00 80.44 308 VAL A O 1
ATOM 2463 N N . GLU A 1 309 ? -9.766 -21.211 12.437 1.00 80.25 309 GLU A N 1
ATOM 2464 C CA . GLU A 1 309 ? -10.213 -22.527 12.895 1.00 80.25 309 GLU A CA 1
ATOM 2465 C C . GLU A 1 309 ? -10.826 -22.445 14.306 1.00 80.25 309 GLU A C 1
ATOM 2467 O O . GLU A 1 309 ? -10.223 -21.850 15.206 1.00 80.25 309 GLU A O 1
ATOM 2472 N N . PRO A 1 310 ? -12.011 -23.037 14.549 1.00 79.62 310 PRO A N 1
ATOM 2473 C CA . PRO A 1 310 ? -12.586 -23.114 15.886 1.00 79.62 310 PRO A CA 1
ATOM 2474 C C . PRO A 1 310 ? -11.850 -24.171 16.722 1.00 79.62 310 PRO A C 1
ATOM 2476 O O . PRO A 1 310 ? -11.972 -25.370 16.479 1.00 79.62 310 PRO A O 1
ATOM 2479 N N . ILE A 1 311 ? -11.108 -23.727 17.738 1.00 82.31 311 ILE A N 1
ATOM 2480 C CA . ILE A 1 311 ? -10.372 -24.596 18.667 1.00 82.31 311 ILE A CA 1
ATOM 2481 C C . ILE A 1 311 ? -11.104 -24.637 20.013 1.00 82.31 311 ILE A C 1
ATOM 2483 O O . ILE A 1 311 ? -11.453 -23.595 20.567 1.00 82.31 311 ILE A O 1
ATOM 2487 N N . GLU A 1 312 ? -11.303 -25.833 20.576 1.00 83.19 312 GLU A N 1
ATOM 2488 C CA . GLU A 1 312 ? -11.836 -25.971 21.935 1.00 83.19 312 GLU A CA 1
ATOM 2489 C C . GLU A 1 312 ? -10.839 -25.401 22.960 1.00 83.19 312 GLU A C 1
ATOM 2491 O O . GLU A 1 312 ? -9.709 -25.881 23.102 1.00 83.19 312 GLU A O 1
ATOM 2496 N N . MET A 1 313 ? -11.256 -24.366 23.696 1.00 78.94 313 MET A N 1
ATOM 2497 C CA . MET A 1 313 ? -10.438 -23.798 24.765 1.00 78.94 313 MET A CA 1
ATOM 2498 C C . MET A 1 313 ? -10.305 -24.802 25.913 1.00 78.94 313 MET A C 1
ATOM 2500 O O . MET A 1 313 ? -11.288 -25.166 26.563 1.00 78.94 313 MET A O 1
ATOM 2504 N N . LYS A 1 314 ? -9.069 -25.215 26.211 1.00 77.25 314 LYS A N 1
ATOM 2505 C CA . LYS A 1 314 ? -8.771 -26.044 27.384 1.00 77.25 314 LYS A CA 1
ATOM 2506 C C . LYS A 1 314 ? -9.110 -25.264 28.655 1.00 77.25 314 LYS A C 1
ATOM 2508 O O . LYS A 1 314 ? -8.350 -24.391 29.061 1.00 77.25 314 LYS A O 1
ATOM 2513 N N . LYS A 1 315 ? -10.223 -25.633 29.300 1.00 70.44 315 LYS A N 1
ATOM 2514 C CA . LYS A 1 315 ? -10.769 -25.002 30.523 1.00 70.44 315 LYS A CA 1
ATOM 2515 C C . LYS A 1 315 ? -9.799 -24.955 31.711 1.00 70.44 315 LYS A C 1
ATOM 2517 O O . LYS A 1 315 ? -10.035 -24.222 32.660 1.00 70.44 315 LYS A O 1
ATOM 2522 N N . MET A 1 316 ? -8.716 -25.731 31.660 1.00 64.88 316 MET A N 1
ATOM 2523 C CA . MET A 1 316 ? -7.583 -25.621 32.572 1.00 64.88 316 MET A CA 1
ATOM 2524 C C . MET A 1 316 ? -6.298 -25.457 31.759 1.00 64.88 316 MET A C 1
ATOM 2526 O O . MET A 1 316 ? -5.817 -26.409 31.139 1.00 64.88 316 MET A O 1
ATOM 2530 N N . ALA A 1 317 ? -5.727 -24.256 31.795 1.00 61.47 317 ALA A N 1
ATOM 2531 C CA . ALA A 1 317 ? -4.300 -24.069 31.579 1.00 61.47 317 ALA A CA 1
ATOM 2532 C C . ALA A 1 317 ? -3.606 -24.188 32.949 1.00 61.47 317 ALA A C 1
ATOM 2534 O O . ALA A 1 317 ? -4.063 -23.540 33.894 1.00 61.47 317 ALA A O 1
ATOM 2535 N N . PRO A 1 318 ? -2.535 -24.990 33.102 1.00 61.91 318 PRO A N 1
ATOM 2536 C CA . PRO A 1 318 ? -1.719 -24.921 34.308 1.00 61.91 318 PRO A CA 1
ATOM 2537 C C . PRO A 1 318 ? -1.099 -23.521 34.395 1.00 61.91 318 PRO A C 1
ATOM 2539 O O . PRO A 1 318 ? -0.497 -23.046 33.429 1.00 61.91 318 PRO A O 1
ATOM 2542 N N . PHE A 1 319 ? -1.287 -22.855 35.533 1.00 49.38 319 PHE A N 1
ATOM 2543 C CA . PHE A 1 319 ? -0.702 -21.540 35.786 1.00 49.38 319 PHE A CA 1
ATOM 2544 C C . PHE A 1 319 ? 0.833 -21.684 35.903 1.00 49.38 319 PHE A C 1
ATOM 2546 O O . PHE A 1 319 ? 1.274 -22.642 36.544 1.00 49.38 319 PHE A O 1
ATOM 2553 N N . PRO A 1 320 ? 1.631 -20.818 35.248 1.00 62.72 320 PRO A N 1
ATOM 2554 C CA . PRO A 1 320 ? 3.093 -20.935 35.199 1.00 62.72 320 PRO A CA 1
ATOM 2555 C C . PRO A 1 320 ? 3.805 -20.459 36.474 1.00 62.72 320 PRO A C 1
ATOM 2557 O O . PRO A 1 320 ? 3.247 -19.587 37.179 1.00 62.72 320 PRO A O 1
#

InterPro domains:
  IPR010686 Oil body-associated protein-like [PF06884] (43-96)
  IPR010686 Oil body-associated protein-like [PF06884] (169-284)
  IPR010686 Oil body-associated protein-like [PTHR31360] (170-319)

Sequence (320 aa):
MASSGGEIPGLVPEKGEPIPPGKLMSTEQRFLDKGAQMMQSLKPVNEIKQHVCTFALYSQDLTRQIETHHYLTRLNQDFIQCAVYDTDDSHGRLIETRGEGRGRGRRGRKEEGGGCELAIAAYRLAAGRRSRPIVARSSSSQQLHRRRLRLQEALENFGGVGASIQVSAGVEYIITDRIFETLPPDEQKLWHSHAYEIKSGLWVNPQVPELVLKPELENLTKTYGKFWCTWQVDRGDRLPLGPPSLMMSPQPVNLGKVRPHLVEKRDYKYKISIDDLKMSRVEIEEPEWINPQADNWKQHGKGFVILVEPIEMKKMAPFP

Nearest PDB structures (foldseek):
  4r4u-assembly2_C  TM=3.859E-01  e=1.436E+00  Yersinia pestis
  1c8u-assembly1_B  TM=3.909E-01  e=1.619E+00  Escherichia coli
  2wwp-assembly2_B  TM=5.138E-01  e=9.262E+00  Homo sapiens
  5a8s-assembly1_A  TM=1.748E-01  e=1.352E+00  Antheraea mylitta cypovirus 4

Solvent-accessible surface area (backbone atoms only — not comparable to full-atom values): 20356 Å² total; per-residue (Å²): 134,88,81,82,82,79,80,72,89,90,81,77,78,70,99,76,73,70,71,60,89,74,78,81,87,48,74,66,54,58,50,51,53,52,53,45,62,76,71,51,83,59,58,79,66,72,52,47,80,47,56,33,40,34,56,40,23,35,28,78,43,51,86,47,69,43,62,34,29,32,38,31,29,74,79,52,100,55,35,35,42,25,48,23,15,67,47,91,59,84,75,35,47,48,56,79,96,69,88,79,82,87,79,86,85,81,90,81,88,86,86,82,88,83,81,90,80,81,83,80,84,79,85,81,79,95,78,88,83,90,82,81,91,81,90,83,81,90,83,82,83,91,86,83,99,78,82,91,74,94,77,79,88,72,75,86,81,73,92,66,86,84,72,60,84,44,44,35,15,24,43,31,42,37,30,28,49,83,57,53,77,71,47,57,70,80,60,32,44,62,26,19,53,38,38,50,27,48,43,55,30,49,46,40,43,78,97,58,59,62,88,78,44,48,75,54,48,60,53,46,28,47,22,37,36,38,33,38,37,37,31,66,57,91,76,66,51,50,58,52,77,72,69,51,42,42,41,30,56,39,36,95,50,84,70,30,54,78,60,64,72,60,52,54,53,52,25,64,74,70,73,55,52,45,68,59,44,24,58,77,30,67,82,52,72,71,60,96,70,76,63,81,42,36,46,39,27,80,82,68,82,46,45,64,74,72,79,88,77,95,72,87,76,68,93,72,71,85,83,131

Radius of gyration: 24.24 Å; Cα contacts (8 Å, |Δi|>4): 412; chains: 1; bounding box: 67×61×60 Å

Foldseek 3Di:
DDDDPDDDPDPDDPDDALAFDDDPDDPVNVVVVVVCVVPPPCVVLVQQDFKKWFKKAFQFGLVDIAIKIWGWHAPDLFKIKTQIFRDPDLDTDDDDDDDDDDDDDDDDDDDDDDDDDDDDDDDDDDDDDDDDDDDDDDDDDDDDPPDPPPPPVVPPPDPDDPRPPPHGQWMKMKGFPVVLVVDDLVVNLQKAACLCCQLQQRMDTFPDDCVVCLVVSLRRNRMIMWIWGQAPCVVVPSHRDDGTTTIYAADPDPSRDDDVVNVVVVCVVRVHDSVVSNVVNVPRDHDPDDDCSHVVCVVVVGGDDDDDDDDDDDPDDPDD

Organism: Camellia sinensis var. sinensis (NCBI:txid542762)